Protein AF-A0A7D9E6S7-F1 (afdb_monomer)

Solvent-accessible surface area (backbone atoms only — not comparable to full-atom values): 12022 Å² total; per-residue (Å²): 144,85,86,82,91,77,72,66,65,62,56,49,53,54,49,51,51,52,50,50,54,44,64,67,46,45,77,68,52,41,36,57,51,7,50,53,20,43,46,53,42,32,30,46,67,49,36,73,64,58,49,59,70,78,29,60,74,65,58,36,52,51,53,52,51,50,26,48,49,39,20,38,50,11,42,15,54,51,49,44,74,33,75,67,39,68,82,46,58,71,69,59,27,48,52,52,14,46,50,54,20,50,54,54,54,54,53,48,54,54,50,44,57,57,51,51,75,76,52,72,91,50,65,69,59,37,33,53,50,25,43,53,51,44,54,49,50,52,50,50,50,52,51,50,54,52,52,51,36,54,50,48,54,49,53,52,49,54,51,54,52,51,53,53,51,51,54,53,49,55,53,48,54,52,52,54,54,53,50,53,57,50,56,57,53,61,68,71,58,73,74,74,77,70,66,71,63,58,64,60,60,62,61,64,68,68,73,74,76,83,84,84,88,81,89,136

Nearest PDB structures (foldseek):
  6s37-assembly1_A  TM=3.461E-01  e=3.240E-01  Pseudomonas putida KT2440
  6s18-assembly1_B  TM=3.130E-01  e=6.060E-01  Pseudomonas putida KT2440
  3ja6-assembly1_I  TM=3.183E-01  e=6.018E+00  Escherichia coli
  2cmr-assembly1_A  TM=3.414E-01  e=9.136E+00  Human immunodeficiency virus 1

Organism: Paramuricea clavata (NCBI:txid317549)

Structure (mmCIF, N/CA/C/O backbone):
data_AF-A0A7D9E6S7-F1
#
_entry.id   AF-A0A7D9E6S7-F1
#
loop_
_atom_site.group_PDB
_atom_site.id
_atom_site.type_symbol
_atom_site.label_atom_id
_atom_site.label_alt_id
_atom_site.label_comp_id
_atom_site.label_asym_id
_atom_site.label_entity_id
_atom_site.label_seq_id
_atom_site.pdbx_PDB_ins_code
_atom_site.Cartn_x
_atom_site.Cartn_y
_atom_site.Cartn_z
_atom_site.occupancy
_atom_site.B_iso_or_equiv
_atom_site.auth_seq_id
_atom_site.auth_comp_id
_atom_site.auth_asym_id
_atom_site.auth_atom_id
_atom_site.pdbx_PDB_model_num
ATOM 1 N N . MET A 1 1 ? 8.991 44.368 38.215 1.00 44.53 1 MET A N 1
ATOM 2 C CA . MET A 1 1 ? 9.563 43.847 36.955 1.00 44.53 1 MET A CA 1
ATOM 3 C C . MET A 1 1 ? 8.985 42.461 36.742 1.00 44.53 1 MET A C 1
ATOM 5 O O . MET A 1 1 ? 9.573 41.472 37.153 1.00 44.53 1 MET A O 1
ATOM 9 N N . ALA A 1 2 ? 7.769 42.414 36.220 1.00 63.97 2 ALA A N 1
ATOM 10 C CA . ALA A 1 2 ? 7.114 41.192 35.794 1.00 63.97 2 ALA A CA 1
ATOM 11 C C . ALA A 1 2 ? 6.514 41.503 34.425 1.00 63.97 2 ALA A C 1
ATOM 13 O O . ALA A 1 2 ? 5.845 42.525 34.317 1.00 63.97 2 ALA A O 1
ATOM 14 N N . ASP A 1 3 ? 6.889 40.683 33.444 1.00 53.78 3 ASP A N 1
ATOM 15 C CA . ASP A 1 3 ? 6.286 40.414 32.126 1.00 53.78 3 ASP A CA 1
ATOM 16 C C . ASP A 1 3 ? 7.411 40.171 31.109 1.00 53.78 3 ASP A C 1
ATOM 18 O O . ASP A 1 3 ? 8.442 40.833 31.142 1.00 53.78 3 ASP A O 1
ATOM 22 N N . GLU A 1 4 ? 7.358 39.193 30.207 1.00 52.16 4 GLU A N 1
ATOM 23 C CA . GLU A 1 4 ? 6.222 38.424 29.701 1.00 52.16 4 GLU A CA 1
ATOM 24 C C . GLU A 1 4 ? 6.808 37.184 28.982 1.00 52.16 4 GLU A C 1
ATOM 26 O O . GLU A 1 4 ? 7.742 37.312 28.186 1.00 52.16 4 GLU A O 1
ATOM 31 N N . LYS A 1 5 ? 6.277 35.972 29.208 1.00 57.81 5 LYS A N 1
ATOM 32 C CA . LYS A 1 5 ? 6.523 34.792 28.342 1.00 57.81 5 LYS A CA 1
ATOM 33 C C . LYS A 1 5 ? 5.219 34.364 27.635 1.00 57.81 5 LYS A C 1
ATOM 35 O O . LYS A 1 5 ? 4.646 33.353 28.035 1.00 57.81 5 LYS A O 1
ATOM 40 N N . PRO A 1 6 ? 4.737 35.058 26.583 1.00 53.72 6 PRO A N 1
ATOM 41 C CA . PRO A 1 6 ? 3.509 34.652 25.891 1.00 53.72 6 PRO A CA 1
ATOM 42 C C . PRO A 1 6 ? 3.731 33.889 24.568 1.00 53.72 6 PRO A C 1
ATOM 44 O O . PRO A 1 6 ? 2.765 33.547 23.894 1.00 53.72 6 PRO A O 1
ATOM 47 N N . ASN A 1 7 ? 4.970 33.583 24.157 1.00 57.44 7 ASN A N 1
ATOM 48 C CA . ASN A 1 7 ? 5.239 33.220 22.751 1.00 57.44 7 ASN A CA 1
ATOM 49 C C . ASN A 1 7 ? 5.402 31.711 22.436 1.00 57.44 7 ASN A C 1
ATOM 51 O O . ASN A 1 7 ? 5.514 31.330 21.272 1.00 57.44 7 ASN A O 1
ATOM 55 N N . SER A 1 8 ? 5.422 30.815 23.430 1.00 61.25 8 SER A N 1
ATOM 56 C CA . SER A 1 8 ? 5.594 29.368 23.179 1.00 61.25 8 SER A CA 1
ATOM 57 C C . SER A 1 8 ? 4.277 28.630 22.916 1.00 61.25 8 SER A C 1
ATOM 59 O O . SER A 1 8 ? 4.236 27.736 22.074 1.00 61.25 8 SER A O 1
ATOM 61 N N . ASN A 1 9 ? 3.186 29.013 23.585 1.00 62.22 9 ASN A N 1
ATOM 62 C CA . ASN A 1 9 ? 1.904 28.304 23.472 1.00 62.22 9 ASN A CA 1
ATOM 63 C C . ASN A 1 9 ? 1.194 28.550 22.131 1.00 62.22 9 ASN A C 1
ATOM 65 O O . ASN A 1 9 ? 0.651 27.615 21.550 1.00 62.22 9 ASN A O 1
ATOM 69 N N . ILE A 1 10 ? 1.282 29.765 21.580 1.00 64.88 10 ILE A N 1
ATOM 70 C CA . IL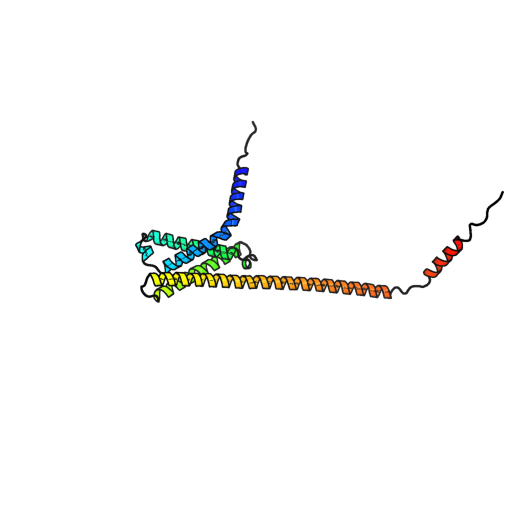E A 1 10 ? 0.630 30.129 20.307 1.00 64.88 10 ILE A CA 1
ATOM 71 C C . ILE A 1 10 ? 1.271 29.399 19.111 1.00 64.88 10 ILE A C 1
ATOM 73 O O . ILE A 1 10 ? 0.580 28.987 18.177 1.00 64.88 10 ILE A O 1
ATOM 77 N N . ASN A 1 11 ? 2.591 29.196 19.143 1.00 69.94 11 ASN A N 1
ATOM 78 C CA . ASN A 1 11 ? 3.303 28.455 18.099 1.00 69.94 11 ASN A CA 1
ATOM 79 C C . ASN A 1 11 ? 2.986 26.953 18.143 1.00 69.94 11 ASN A C 1
ATOM 81 O O . ASN A 1 11 ? 2.851 26.330 17.090 1.00 69.94 11 ASN A O 1
ATOM 85 N N . ASN A 1 12 ? 2.783 26.391 19.338 1.00 73.56 12 ASN A N 1
ATOM 86 C CA . ASN A 1 12 ? 2.397 24.991 19.504 1.00 73.56 12 ASN A CA 1
ATOM 87 C C . ASN A 1 12 ? 0.973 24.713 19.006 1.00 73.56 12 ASN A C 1
ATOM 89 O O . ASN A 1 12 ? 0.758 23.703 18.345 1.00 73.56 12 ASN A O 1
ATOM 93 N N . GLU A 1 13 ? 0.004 25.600 19.248 1.00 79.94 13 GLU A N 1
ATOM 94 C CA . GLU A 1 13 ? -1.365 25.402 18.746 1.00 79.94 13 GLU A CA 1
ATOM 95 C C . GLU A 1 13 ? -1.451 25.457 17.219 1.00 79.94 13 GLU A C 1
ATOM 97 O O . GLU A 1 13 ? -2.056 24.577 16.606 1.00 79.94 13 GLU A O 1
ATOM 102 N N . LYS A 1 14 ? -0.797 26.438 16.583 1.00 75.31 14 LYS A N 1
ATOM 103 C CA . LYS A 1 14 ? -0.750 26.524 15.114 1.00 75.31 14 LYS A CA 1
ATOM 104 C C . LYS A 1 14 ? -0.043 25.317 14.503 1.00 75.31 14 LYS A C 1
ATOM 106 O O . LYS A 1 14 ? -0.525 24.764 13.518 1.00 75.31 14 LYS A O 1
ATOM 111 N N . PHE A 1 15 ? 1.066 24.882 15.099 1.00 77.38 15 PHE A N 1
ATOM 112 C CA . PHE A 1 15 ? 1.789 23.692 14.658 1.00 77.38 15 PHE A CA 1
ATOM 113 C C . PHE A 1 15 ? 0.944 22.422 14.806 1.00 77.38 15 PHE A C 1
ATOM 115 O O . PHE A 1 15 ? 0.845 21.644 13.862 1.00 77.38 15 PHE A O 1
ATOM 122 N N . ASN A 1 16 ? 0.253 22.250 15.934 1.00 76.75 16 ASN A N 1
ATOM 123 C CA . ASN A 1 16 ? -0.657 21.127 16.152 1.00 76.75 16 ASN A CA 1
ATOM 124 C C . ASN A 1 16 ? -1.855 21.160 15.194 1.00 76.75 16 ASN A C 1
ATOM 126 O O . ASN A 1 16 ? -2.253 20.112 14.695 1.00 76.75 16 ASN A O 1
ATOM 130 N N . ALA A 1 17 ? -2.399 22.336 14.871 1.00 78.62 17 ALA A N 1
ATOM 131 C CA . ALA A 1 17 ? -3.467 22.480 13.883 1.00 78.62 17 ALA A CA 1
ATOM 132 C C . ALA A 1 17 ? -3.000 22.093 12.469 1.00 78.62 17 ALA A C 1
ATOM 134 O O . ALA A 1 17 ? -3.700 21.358 11.771 1.00 78.62 17 ALA A O 1
ATOM 135 N N . ILE A 1 18 ? -1.794 22.517 12.073 1.00 76.75 18 ILE A N 1
ATOM 136 C CA . ILE A 1 18 ? -1.163 22.126 10.803 1.00 76.75 18 ILE A CA 1
ATOM 137 C C . ILE A 1 18 ? -0.900 20.618 10.779 1.00 76.75 18 ILE A C 1
ATOM 139 O O . ILE A 1 18 ? -1.237 19.958 9.799 1.00 76.75 18 ILE A O 1
ATOM 143 N N . LEU A 1 19 ? -0.359 20.050 11.861 1.00 74.31 19 LEU A N 1
ATOM 144 C CA . LEU A 1 19 ? -0.143 18.610 11.987 1.00 74.31 19 LEU A CA 1
ATOM 145 C C . LEU A 1 19 ? -1.451 17.829 11.903 1.00 74.31 19 LEU A C 1
ATOM 147 O O . LEU A 1 19 ? -1.480 16.772 11.283 1.00 74.31 19 LEU A O 1
ATOM 151 N 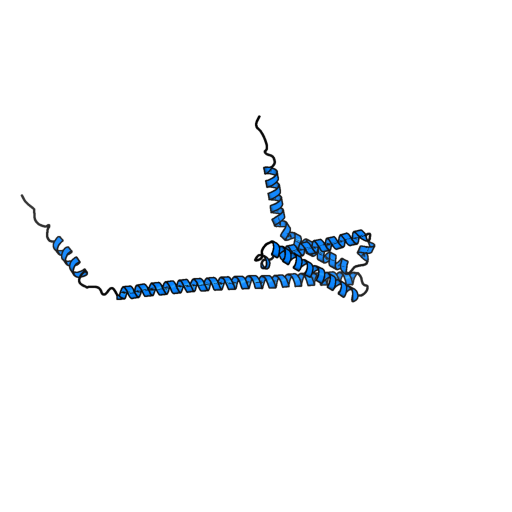N . ASN A 1 20 ? -2.536 18.336 12.484 1.00 74.06 20 ASN A N 1
ATOM 152 C CA . ASN A 1 20 ? -3.820 17.647 12.464 1.00 74.06 20 ASN A CA 1
ATOM 153 C C . ASN A 1 20 ? -4.457 17.686 11.065 1.00 74.06 20 ASN A C 1
ATOM 155 O O . ASN A 1 20 ? -4.941 16.664 10.581 1.00 74.06 20 ASN A O 1
ATOM 159 N N . GLN A 1 21 ? -4.375 18.826 10.366 1.00 72.75 21 GLN A N 1
ATOM 160 C CA . GLN A 1 21 ? -4.767 18.924 8.953 1.00 72.75 21 GLN A CA 1
ATOM 161 C C . GLN A 1 21 ? -3.924 17.997 8.072 1.00 72.75 21 GLN A C 1
ATOM 163 O O . GLN A 1 21 ? -4.461 17.253 7.249 1.00 72.75 21 GLN A O 1
ATOM 168 N N . PHE A 1 22 ? -2.609 17.986 8.285 1.00 67.62 22 PHE A N 1
ATOM 169 C CA . PHE A 1 22 ? -1.688 17.098 7.592 1.00 67.62 22 PHE A CA 1
ATOM 170 C C . PHE A 1 22 ? -2.040 15.630 7.847 1.00 67.62 22 PHE A C 1
ATOM 172 O O . PHE A 1 22 ? -2.200 14.874 6.898 1.00 67.62 22 PHE A O 1
ATOM 179 N N . ASN A 1 23 ? -2.280 15.237 9.097 1.00 68.44 23 ASN A N 1
ATOM 180 C CA . ASN A 1 23 ? -2.656 13.877 9.477 1.00 68.44 23 ASN A CA 1
ATOM 181 C C . ASN A 1 23 ? -4.000 13.431 8.869 1.00 68.44 23 ASN A C 1
ATOM 183 O O . ASN A 1 23 ? -4.208 12.247 8.622 1.00 68.44 23 ASN A O 1
ATOM 187 N N . GLN A 1 24 ? -4.909 14.365 8.574 1.00 69.50 24 GLN A N 1
ATOM 188 C CA . GLN A 1 24 ? -6.197 14.063 7.941 1.00 69.50 24 GLN A CA 1
ATOM 189 C C . GLN A 1 24 ? -6.096 13.885 6.414 1.00 69.50 24 GLN A C 1
ATOM 191 O O . GLN A 1 24 ? -6.844 13.107 5.812 1.00 69.50 24 GLN A O 1
ATOM 196 N N . ILE A 1 25 ? -5.182 14.624 5.784 1.00 67.31 25 ILE A N 1
ATOM 197 C CA . ILE A 1 25 ? -4.964 14.676 4.332 1.00 67.31 25 ILE A CA 1
ATOM 198 C C . ILE A 1 25 ? -3.998 13.564 3.909 1.00 67.31 25 ILE A C 1
ATOM 200 O O . ILE A 1 25 ? -4.296 12.780 3.008 1.00 67.31 25 ILE A O 1
ATOM 204 N N . TRP A 1 26 ? -2.870 13.436 4.601 1.00 67.19 26 TRP A N 1
ATOM 205 C CA . TRP A 1 26 ? -1.774 12.518 4.297 1.00 67.19 26 TRP A CA 1
ATOM 206 C C . TRP A 1 26 ? -2.211 11.079 3.978 1.00 67.19 26 TRP A C 1
ATOM 208 O O . TRP A 1 26 ? -1.889 10.606 2.887 1.00 67.19 26 TRP A O 1
ATOM 218 N N . PRO A 1 27 ? -3.013 10.382 4.808 1.00 68.25 27 PRO A N 1
ATOM 219 C CA . PRO A 1 27 ? -3.397 8.996 4.535 1.00 68.25 27 PRO A CA 1
ATOM 220 C C . PRO A 1 27 ? -4.295 8.832 3.301 1.00 68.25 27 PRO A C 1
ATOM 222 O O . PRO A 1 27 ? -4.380 7.731 2.759 1.00 68.25 27 PRO A O 1
ATOM 225 N N . LYS A 1 28 ? -4.945 9.903 2.824 1.00 73.00 28 LYS A N 1
ATOM 226 C CA . LYS A 1 28 ? -5.761 9.871 1.604 1.00 73.00 28 LYS A CA 1
ATOM 227 C C . LYS A 1 28 ? -4.910 10.002 0.345 1.00 73.00 28 LYS A C 1
ATOM 229 O O . LYS A 1 28 ? -5.180 9.296 -0.617 1.00 73.00 28 LYS A O 1
ATOM 234 N N . TYR A 1 29 ? -3.894 10.866 0.341 1.00 74.62 29 TYR A N 1
ATOM 235 C CA . TYR A 1 29 ? -3.113 11.180 -0.868 1.00 74.62 29 TYR A CA 1
ATOM 236 C C . TYR A 1 29 ? -1.854 10.322 -1.037 1.00 74.62 29 TYR A C 1
ATOM 238 O O . TYR A 1 29 ? -1.482 9.987 -2.162 1.00 74.62 29 TYR A O 1
ATOM 246 N N . LEU A 1 30 ? -1.228 9.902 0.065 1.00 78.00 30 LEU A N 1
ATOM 247 C CA . LEU A 1 30 ? -0.029 9.064 0.039 1.00 78.00 30 LEU A CA 1
ATOM 248 C C . LEU A 1 30 ? -0.172 7.744 -0.737 1.00 78.00 30 LEU A C 1
ATOM 250 O O . LEU A 1 30 ? 0.748 7.415 -1.488 1.00 78.00 30 LEU A O 1
ATOM 254 N N . PRO A 1 31 ? -1.276 6.977 -0.614 1.00 81.38 31 PRO A N 1
ATOM 255 C CA . PRO A 1 31 ? -1.420 5.749 -1.389 1.00 81.38 31 PRO A CA 1
ATOM 256 C C . PRO A 1 31 ? -1.447 6.018 -2.898 1.00 81.38 31 PRO A C 1
ATOM 258 O O . PRO A 1 31 ? -0.871 5.236 -3.647 1.00 81.38 31 PRO A O 1
ATOM 261 N N . TYR A 1 32 ? -2.013 7.141 -3.358 1.00 82.88 32 TYR A N 1
ATOM 262 C CA . TYR A 1 32 ? -1.963 7.517 -4.777 1.00 82.88 32 TYR A CA 1
ATOM 263 C C . TYR A 1 32 ? -0.538 7.862 -5.231 1.00 82.88 32 TYR A C 1
ATOM 265 O O . TYR A 1 32 ? -0.129 7.454 -6.316 1.00 82.88 32 TYR A O 1
ATOM 273 N N . GLY A 1 33 ? 0.245 8.535 -4.381 1.00 82.62 33 GLY A N 1
ATOM 274 C CA . GLY A 1 33 ? 1.676 8.753 -4.621 1.00 82.62 33 GLY A CA 1
ATOM 275 C C . GLY A 1 33 ? 2.464 7.441 -4.704 1.00 82.62 33 GLY A C 1
ATOM 276 O O . GLY A 1 33 ? 3.303 7.277 -5.588 1.00 82.62 33 GLY A O 1
ATOM 277 N N . GLY A 1 34 ? 2.137 6.468 -3.848 1.00 84.25 34 GLY A N 1
ATOM 278 C CA . GLY A 1 34 ? 2.697 5.116 -3.907 1.00 84.25 34 GLY A CA 1
ATOM 279 C C . GLY A 1 34 ? 2.346 4.377 -5.198 1.00 84.25 34 GLY A C 1
ATOM 280 O O . GLY A 1 34 ? 3.223 3.769 -5.801 1.00 84.25 34 GLY A O 1
ATOM 281 N N . VAL A 1 35 ? 1.099 4.485 -5.670 1.00 88.06 35 VAL A N 1
ATOM 282 C CA . VAL A 1 35 ? 0.669 3.925 -6.965 1.00 88.06 35 VAL A CA 1
ATOM 283 C C . VAL A 1 35 ? 1.456 4.544 -8.115 1.00 88.06 35 VAL A C 1
ATOM 285 O O . VAL A 1 35 ? 1.948 3.819 -8.976 1.00 88.06 35 VAL A O 1
ATOM 288 N N . PHE A 1 36 ? 1.627 5.865 -8.119 1.00 87.31 36 PHE A N 1
ATOM 289 C CA . PHE A 1 36 ? 2.424 6.540 -9.141 1.00 87.31 36 PHE A CA 1
ATOM 290 C C . PHE A 1 36 ? 3.892 6.082 -9.118 1.00 87.31 36 PHE A C 1
ATOM 292 O O . PHE A 1 36 ? 4.463 5.763 -10.164 1.00 87.31 36 PHE A O 1
ATOM 299 N N . GLY A 1 37 ? 4.482 5.974 -7.922 1.00 83.88 37 GLY A N 1
ATOM 300 C CA . GLY A 1 37 ? 5.825 5.429 -7.726 1.00 83.88 37 GLY A CA 1
ATOM 301 C C . GLY A 1 37 ? 5.955 3.986 -8.218 1.00 83.88 37 GLY A C 1
ATOM 302 O O . GLY A 1 37 ? 6.925 3.665 -8.896 1.00 83.88 37 GLY A O 1
ATOM 303 N N . TYR A 1 38 ? 4.955 3.141 -7.958 1.00 88.62 38 TYR A N 1
ATOM 304 C CA . TYR A 1 38 ? 4.906 1.745 -8.400 1.00 88.62 38 TYR A CA 1
ATOM 305 C C . TYR A 1 38 ? 4.804 1.608 -9.925 1.00 88.62 38 TYR A C 1
ATOM 307 O O . TYR A 1 38 ? 5.533 0.824 -10.529 1.00 88.62 38 TYR A O 1
ATOM 315 N N . LEU A 1 39 ? 3.946 2.406 -10.570 1.00 87.94 39 LEU A N 1
ATOM 316 C CA . LEU A 1 39 ? 3.812 2.418 -12.030 1.00 87.94 39 LEU A CA 1
ATOM 317 C C . LEU A 1 39 ? 5.116 2.868 -12.697 1.00 87.94 39 LEU A C 1
ATOM 319 O O . LEU A 1 39 ? 5.587 2.207 -13.620 1.00 87.94 39 LEU A O 1
ATOM 323 N N . THR A 1 40 ? 5.731 3.932 -12.177 1.00 85.12 40 THR A N 1
ATOM 324 C CA . THR A 1 40 ? 7.029 4.441 -12.650 1.00 85.12 40 THR A CA 1
ATOM 325 C C . THR A 1 40 ? 8.150 3.423 -12.435 1.00 85.12 40 THR A C 1
ATOM 327 O O . THR A 1 40 ? 9.010 3.241 -13.295 1.00 85.12 40 THR A O 1
ATOM 330 N N . LEU A 1 41 ? 8.132 2.714 -11.304 1.00 85.12 41 LEU A N 1
ATOM 331 C CA . LEU A 1 41 ? 9.085 1.648 -11.016 1.00 85.12 41 LEU A CA 1
ATOM 332 C C . LEU A 1 41 ? 8.951 0.501 -12.023 1.00 85.12 41 LEU A C 1
ATOM 334 O O . LEU A 1 41 ? 9.963 -0.026 -12.466 1.00 85.12 41 LEU A O 1
ATOM 338 N N . SER A 1 42 ? 7.730 0.138 -12.415 1.00 85.06 42 SER A N 1
ATOM 339 C CA . SER A 1 42 ? 7.496 -0.966 -13.348 1.00 85.06 42 SER A CA 1
ATOM 340 C C . SER A 1 42 ? 7.969 -0.693 -14.771 1.00 85.06 42 SER A C 1
ATOM 342 O O . SER A 1 42 ? 8.558 -1.563 -15.413 1.00 85.06 42 SER A O 1
ATOM 344 N N . THR A 1 43 ? 7.741 0.528 -15.257 1.00 79.75 43 THR A N 1
ATOM 345 C CA . THR A 1 43 ? 8.161 0.937 -16.595 1.00 79.75 43 THR A CA 1
ATOM 346 C C . THR A 1 43 ? 9.678 1.051 -16.646 1.00 79.75 43 THR A C 1
ATOM 348 O O . THR A 1 43 ? 10.281 0.603 -17.613 1.00 79.75 43 THR A O 1
ATOM 351 N N . ASN A 1 44 ? 10.304 1.546 -15.573 1.00 77.69 44 ASN A N 1
ATOM 352 C CA . ASN A 1 44 ? 11.757 1.581 -15.424 1.00 77.69 44 ASN A CA 1
ATOM 353 C C . ASN A 1 44 ? 12.371 0.172 -15.265 1.00 77.69 44 ASN A C 1
ATOM 355 O O . ASN A 1 44 ? 13.387 -0.135 -15.878 1.00 77.69 44 ASN A O 1
ATOM 359 N N . ALA A 1 45 ? 11.731 -0.731 -14.515 1.00 69.81 45 ALA A N 1
ATOM 360 C CA . ALA A 1 45 ? 12.224 -2.095 -14.297 1.00 69.81 45 ALA A CA 1
ATOM 361 C C . ALA A 1 45 ? 12.255 -2.942 -15.582 1.00 69.81 45 ALA A C 1
ATOM 363 O O . ALA A 1 45 ? 13.159 -3.758 -15.752 1.00 69.81 45 ALA A O 1
ATOM 364 N N . LEU A 1 46 ? 11.301 -2.745 -16.501 1.00 66.56 46 LEU A N 1
ATOM 365 C CA . LEU A 1 46 ? 11.307 -3.397 -17.820 1.00 66.56 46 LEU A CA 1
ATOM 366 C C . LEU A 1 46 ? 12.118 -2.638 -18.878 1.00 66.56 46 LEU A C 1
ATOM 368 O O . LEU A 1 46 ? 12.382 -3.183 -19.953 1.00 66.56 46 LEU A O 1
ATOM 372 N N . HIS A 1 47 ? 12.525 -1.406 -18.574 1.00 65.00 47 HIS A N 1
ATOM 373 C CA . HIS A 1 47 ? 13.296 -0.534 -19.446 1.00 65.00 47 HIS A CA 1
ATOM 374 C C . HIS A 1 47 ? 14.657 -0.209 -18.828 1.00 65.00 47 HIS A C 1
ATOM 376 O O . HIS A 1 47 ? 14.977 0.935 -18.513 1.00 65.00 47 HIS A O 1
ATOM 382 N N . LEU A 1 48 ? 15.500 -1.233 -18.700 1.00 56.19 48 LEU A N 1
ATOM 383 C CA . LEU A 1 48 ? 16.872 -1.038 -18.244 1.00 56.19 48 LEU A CA 1
ATOM 384 C C . LEU A 1 48 ? 17.830 -0.225 -19.166 1.00 56.19 48 LEU A C 1
ATOM 386 O O . LEU A 1 48 ? 18.901 0.098 -18.659 1.00 56.19 48 LEU A O 1
ATOM 390 N N . PRO A 1 49 ? 17.544 0.170 -20.435 1.00 51.53 49 PRO A N 1
ATOM 391 C CA . PRO A 1 49 ? 18.491 0.987 -21.210 1.00 51.53 49 PRO A CA 1
ATOM 392 C C . PRO A 1 49 ? 18.356 2.513 -21.041 1.00 51.53 49 PRO A C 1
ATOM 394 O O . PRO A 1 49 ? 19.373 3.200 -21.011 1.00 51.53 49 PRO A O 1
ATOM 397 N N . VAL A 1 50 ? 17.154 3.093 -20.918 1.00 48.88 50 VAL A N 1
ATOM 398 C CA . VAL A 1 50 ? 17.010 4.563 -21.079 1.00 48.88 50 VAL A CA 1
ATOM 399 C C . VAL A 1 50 ? 17.324 5.365 -19.823 1.00 48.88 50 VAL A C 1
ATOM 401 O O . VAL A 1 50 ? 17.908 6.442 -19.918 1.00 48.88 50 VAL A O 1
ATOM 404 N N . VAL A 1 51 ? 17.043 4.840 -18.629 1.00 46.94 51 VAL A N 1
ATOM 405 C CA . VAL A 1 51 ? 17.439 5.519 -17.382 1.00 46.94 51 VAL A CA 1
ATOM 406 C C . VAL A 1 51 ? 18.961 5.462 -17.179 1.00 46.94 51 VAL A C 1
ATOM 408 O O . VAL A 1 51 ? 19.523 6.346 -16.543 1.00 46.94 51 VAL A O 1
ATOM 411 N N . GLN A 1 52 ? 19.652 4.489 -17.783 1.00 47.97 52 GLN A N 1
ATOM 412 C CA . GLN A 1 52 ? 21.120 4.454 -17.839 1.00 47.97 52 GLN A CA 1
ATOM 413 C C . GLN A 1 52 ? 21.711 5.394 -18.905 1.00 47.97 52 GLN A C 1
ATOM 415 O O . GLN A 1 52 ? 22.869 5.782 -18.785 1.00 47.97 52 GLN A O 1
ATOM 420 N N . GLN A 1 53 ? 20.942 5.762 -19.937 1.00 50.47 53 GLN A N 1
ATOM 421 C CA . GLN A 1 53 ? 21.396 6.651 -21.014 1.00 50.47 53 GLN A CA 1
ATOM 422 C C . GLN A 1 53 ? 21.107 8.136 -20.751 1.00 50.47 53 GLN A C 1
ATOM 424 O O . GLN A 1 53 ? 21.872 8.983 -21.203 1.00 50.47 53 GLN A O 1
ATOM 429 N N . LEU A 1 54 ? 20.031 8.470 -20.028 1.00 50.66 54 LEU A N 1
ATOM 430 C CA . LEU A 1 54 ? 19.629 9.862 -19.773 1.00 50.66 54 LEU A CA 1
ATOM 431 C C . LEU A 1 54 ? 20.188 10.438 -18.460 1.00 50.66 54 LEU A C 1
ATOM 433 O O . LEU A 1 54 ? 20.247 11.654 -18.287 1.00 50.66 54 LEU A O 1
ATOM 437 N N . LEU A 1 55 ? 20.573 9.573 -17.520 1.00 50.38 55 LEU A N 1
ATOM 438 C CA . LEU A 1 55 ? 21.089 9.937 -16.204 1.00 50.38 55 LEU A CA 1
ATOM 439 C C . LEU A 1 55 ? 22.440 9.253 -15.999 1.00 50.38 55 LEU A C 1
ATOM 441 O O . LEU A 1 55 ? 22.612 8.090 -16.359 1.00 50.38 55 LEU A O 1
ATOM 445 N N . THR A 1 56 ? 23.393 9.955 -15.382 1.00 58.97 56 THR A N 1
ATOM 446 C CA . THR A 1 56 ? 24.614 9.315 -14.877 1.00 58.97 56 THR A CA 1
ATOM 447 C C . THR A 1 56 ? 24.229 8.103 -14.021 1.00 58.97 56 THR A C 1
ATOM 449 O O . THR A 1 56 ? 23.206 8.124 -13.328 1.00 58.97 56 THR A O 1
ATOM 452 N N . THR A 1 57 ? 25.030 7.034 -14.072 1.00 59.91 57 THR A N 1
ATOM 453 C CA . THR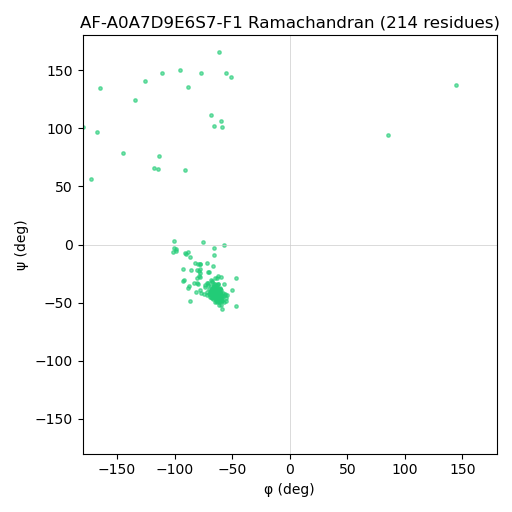 A 1 57 ? 24.762 5.736 -13.419 1.00 59.91 57 THR A CA 1
ATOM 454 C C . THR A 1 57 ? 24.307 5.867 -11.957 1.00 59.91 57 THR A C 1
ATOM 456 O O . THR A 1 57 ? 23.523 5.048 -11.476 1.00 59.91 57 THR A O 1
ATOM 459 N N . ASP A 1 58 ? 24.739 6.923 -11.264 1.00 62.62 58 ASP A N 1
ATOM 460 C CA . ASP A 1 58 ? 24.376 7.220 -9.879 1.00 62.62 58 ASP A CA 1
ATOM 461 C C . ASP A 1 58 ? 22.968 7.824 -9.723 1.00 62.62 58 ASP A C 1
ATOM 463 O O . ASP A 1 58 ? 22.210 7.405 -8.847 1.00 62.62 58 ASP A O 1
ATOM 467 N N . ALA A 1 59 ? 22.557 8.747 -10.597 1.00 65.56 59 ALA A N 1
ATOM 468 C CA . ALA A 1 59 ? 21.248 9.403 -10.517 1.00 65.56 59 ALA A CA 1
ATOM 469 C C . ALA A 1 59 ? 20.089 8.453 -10.881 1.00 65.56 59 ALA A C 1
ATOM 471 O O . ALA A 1 59 ? 19.020 8.499 -10.269 1.00 65.56 59 ALA A O 1
ATOM 472 N N . SER A 1 60 ? 20.336 7.521 -11.804 1.00 66.69 60 SER A N 1
ATOM 473 C CA . SER A 1 60 ? 19.448 6.399 -12.147 1.00 66.69 60 SER A CA 1
ATOM 474 C C . SER A 1 60 ? 19.079 5.534 -10.931 1.00 66.69 60 SER A C 1
ATOM 476 O O . SER A 1 60 ? 17.908 5.205 -10.691 1.00 66.69 60 SER A O 1
ATOM 478 N N . ARG A 1 61 ? 20.088 5.193 -10.120 1.00 68.19 61 ARG A N 1
ATOM 479 C CA . ARG A 1 61 ? 19.926 4.358 -8.923 1.00 68.19 61 ARG A CA 1
ATOM 480 C C . ARG A 1 61 ? 19.158 5.091 -7.836 1.00 68.19 61 ARG A C 1
ATOM 482 O O . ARG A 1 61 ? 18.263 4.503 -7.234 1.00 68.19 61 ARG A O 1
ATOM 489 N N . VAL A 1 62 ? 19.470 6.369 -7.616 1.00 78.94 62 VAL A N 1
ATOM 490 C CA . VAL A 1 62 ? 18.751 7.210 -6.648 1.00 78.94 62 VAL A CA 1
ATOM 491 C C . VAL A 1 62 ? 17.278 7.301 -7.025 1.00 78.94 62 VAL A C 1
ATOM 493 O O . VAL A 1 62 ? 16.431 7.006 -6.189 1.00 78.94 62 VAL A O 1
ATOM 496 N N . PHE A 1 63 ? 16.965 7.598 -8.287 1.00 79.38 63 PHE A N 1
ATOM 497 C CA . PHE A 1 63 ? 15.584 7.695 -8.757 1.00 79.38 63 PHE A CA 1
ATOM 498 C C . PHE A 1 63 ? 14.801 6.391 -8.549 1.00 79.38 63 PHE A C 1
ATOM 500 O O . PHE A 1 63 ? 13.716 6.394 -7.970 1.00 79.38 63 PHE A O 1
ATOM 507 N N . THR A 1 64 ? 15.381 5.258 -8.950 1.00 80.56 64 THR A N 1
ATOM 508 C CA . THR A 1 64 ? 14.748 3.938 -8.809 1.00 80.56 64 THR A CA 1
ATOM 509 C C . THR A 1 64 ? 14.501 3.586 -7.342 1.00 80.56 64 THR A C 1
ATOM 511 O O . THR A 1 64 ? 13.402 3.164 -6.982 1.00 80.56 64 THR A O 1
ATOM 514 N N . ASN A 1 65 ? 15.490 3.821 -6.475 1.00 84.25 65 ASN A N 1
ATOM 515 C CA . ASN A 1 65 ? 15.367 3.589 -5.037 1.00 84.25 65 ASN A CA 1
ATOM 516 C C . ASN A 1 65 ? 14.342 4.529 -4.390 1.00 84.25 65 ASN A C 1
ATOM 518 O O . ASN A 1 65 ? 13.606 4.104 -3.501 1.00 84.25 65 ASN A O 1
ATOM 522 N N . SER A 1 66 ? 14.237 5.778 -4.851 1.00 85.81 66 SER A N 1
ATOM 523 C CA . SER A 1 66 ? 13.206 6.717 -4.404 1.00 85.81 66 SER A CA 1
ATOM 524 C C . SER A 1 66 ? 11.805 6.272 -4.823 1.00 85.81 66 SER A C 1
ATOM 526 O O . SER A 1 66 ? 10.900 6.286 -3.991 1.00 85.81 66 SER A O 1
ATOM 528 N N . CYS A 1 67 ? 11.611 5.818 -6.066 1.00 86.00 67 CYS A N 1
ATOM 529 C CA . CYS A 1 67 ? 10.334 5.258 -6.520 1.00 86.00 67 CYS A CA 1
ATOM 530 C C . CYS A 1 67 ? 9.963 3.991 -5.743 1.00 86.00 67 CYS A C 1
ATOM 532 O O . CYS A 1 67 ? 8.810 3.836 -5.336 1.00 86.00 67 CYS A O 1
ATOM 534 N N . PHE A 1 68 ? 10.939 3.116 -5.488 1.00 87.12 68 PHE A N 1
ATOM 535 C CA . PHE A 1 68 ? 10.749 1.923 -4.670 1.00 87.12 68 PHE A CA 1
ATOM 536 C C . PHE A 1 68 ? 10.341 2.286 -3.241 1.00 87.12 68 PHE A C 1
ATOM 538 O O . PHE A 1 68 ? 9.334 1.781 -2.752 1.00 87.12 68 PHE A O 1
ATOM 545 N N . ALA A 1 69 ? 11.053 3.213 -2.597 1.00 88.25 69 ALA A N 1
ATOM 546 C CA . ALA A 1 69 ? 10.719 3.691 -1.261 1.00 88.25 69 ALA A CA 1
ATOM 547 C C . ALA A 1 69 ? 9.322 4.328 -1.220 1.00 88.25 69 ALA A C 1
ATOM 549 O O . ALA A 1 69 ? 8.531 4.009 -0.337 1.00 88.25 69 ALA A O 1
ATOM 550 N N . LEU A 1 70 ? 8.976 5.169 -2.198 1.00 89.38 70 LEU A N 1
ATOM 551 C CA . LEU A 1 70 ? 7.664 5.813 -2.278 1.00 89.38 70 LEU A CA 1
ATOM 552 C C . LEU A 1 70 ? 6.531 4.791 -2.446 1.00 89.38 70 LEU A C 1
ATOM 554 O O . LEU A 1 70 ? 5.518 4.876 -1.750 1.00 89.38 70 LEU A O 1
ATOM 558 N N . SER A 1 71 ? 6.718 3.797 -3.317 1.00 89.44 71 SER A N 1
ATOM 559 C CA . SER A 1 71 ? 5.785 2.678 -3.479 1.00 89.44 71 SER A CA 1
ATOM 560 C C . SER A 1 71 ? 5.641 1.880 -2.183 1.00 89.44 71 SER A C 1
ATOM 562 O O . SER A 1 71 ? 4.532 1.564 -1.746 1.00 89.44 71 SER A O 1
ATOM 564 N N . HIS A 1 72 ? 6.762 1.610 -1.513 1.00 91.62 72 HIS A N 1
ATOM 565 C CA . HIS A 1 72 ? 6.793 0.851 -0.272 1.00 91.62 72 HIS A CA 1
ATOM 566 C C . HIS A 1 72 ? 6.063 1.576 0.862 1.00 91.62 72 HIS A C 1
ATOM 568 O O . HIS A 1 72 ? 5.269 0.962 1.582 1.00 91.62 72 HIS A O 1
ATOM 574 N N . VAL A 1 73 ? 6.294 2.880 1.014 1.00 90.12 73 VAL A N 1
ATOM 575 C CA . VAL A 1 73 ? 5.621 3.706 2.019 1.00 90.12 73 VAL A CA 1
ATOM 576 C C . VAL A 1 73 ? 4.135 3.834 1.686 1.00 90.12 73 VAL A C 1
ATOM 578 O O . VAL A 1 73 ? 3.302 3.626 2.564 1.00 90.12 73 VAL A O 1
ATOM 581 N N . GLY A 1 74 ? 3.773 4.104 0.430 1.00 87.38 74 GLY A N 1
ATOM 582 C CA . GLY A 1 74 ? 2.372 4.234 0.024 1.00 87.38 74 GLY A CA 1
ATOM 583 C C . GLY A 1 74 ? 1.566 2.950 0.238 1.00 87.38 74 GLY A C 1
ATOM 584 O O . GLY A 1 74 ? 0.474 2.999 0.807 1.00 87.38 74 GLY A O 1
ATOM 585 N N . ALA A 1 75 ? 2.118 1.790 -0.130 1.00 88.38 75 ALA A N 1
ATOM 586 C CA . ALA A 1 75 ? 1.482 0.496 0.108 1.00 88.38 75 ALA A CA 1
ATOM 587 C C . ALA A 1 75 ? 1.426 0.137 1.604 1.00 88.38 75 ALA A C 1
ATOM 589 O O . ALA A 1 75 ? 0.400 -0.357 2.070 1.00 88.38 75 ALA A O 1
ATOM 590 N N . ALA A 1 76 ? 2.473 0.440 2.380 1.00 89.00 76 ALA A N 1
ATOM 591 C CA . ALA A 1 76 ? 2.464 0.213 3.826 1.00 89.00 76 ALA A CA 1
ATOM 592 C C . ALA A 1 76 ? 1.396 1.074 4.512 1.00 89.00 76 ALA A C 1
ATOM 594 O O . ALA A 1 76 ? 0.597 0.559 5.286 1.00 89.00 76 ALA A O 1
ATOM 595 N N . VAL A 1 77 ? 1.304 2.362 4.172 1.00 88.62 77 VAL A N 1
ATOM 596 C CA . VAL A 1 77 ? 0.281 3.270 4.713 1.00 88.62 77 VAL A CA 1
ATOM 597 C C . VAL A 1 77 ? -1.125 2.837 4.300 1.00 88.62 77 VAL A C 1
ATOM 599 O O . VAL A 1 77 ? -2.041 2.892 5.124 1.00 88.62 77 VAL A O 1
ATOM 602 N N . TYR A 1 78 ? -1.300 2.349 3.070 1.00 86.94 78 TYR A N 1
ATOM 603 C CA . TYR A 1 78 ? -2.570 1.795 2.603 1.00 86.94 78 TYR A CA 1
ATOM 604 C C . TYR A 1 78 ? -3.012 0.572 3.416 1.00 86.94 78 TYR A C 1
ATOM 606 O O . TYR A 1 78 ? -4.156 0.507 3.867 1.00 86.94 78 TYR A O 1
ATOM 614 N N . ILE A 1 79 ? -2.108 -0.390 3.626 1.00 87.38 79 ILE A N 1
ATOM 615 C CA . ILE A 1 79 ? -2.382 -1.602 4.410 1.00 87.38 79 ILE A CA 1
ATOM 616 C C . ILE A 1 79 ? -2.610 -1.238 5.878 1.00 87.38 79 ILE A C 1
ATOM 618 O O . ILE A 1 79 ? -3.544 -1.747 6.495 1.00 87.38 79 ILE A O 1
ATOM 622 N N . TYR A 1 80 ? -1.811 -0.313 6.415 1.00 85.81 80 TYR A N 1
ATOM 623 C CA . TYR A 1 80 ? -1.931 0.159 7.786 1.00 85.81 80 TYR A CA 1
ATOM 624 C C . TYR A 1 80 ? -3.343 0.670 8.055 1.00 85.81 80 TYR A C 1
ATOM 626 O O . TYR A 1 80 ? -3.952 0.233 9.017 1.00 85.81 80 TYR A O 1
ATOM 634 N N . HIS A 1 81 ? -3.926 1.517 7.203 1.00 84.88 81 HIS A N 1
ATOM 635 C CA . HIS A 1 81 ? -5.245 2.119 7.451 1.00 84.88 81 HIS A CA 1
ATOM 636 C C . HIS A 1 81 ? -6.449 1.180 7.252 1.00 84.88 81 HIS A C 1
ATOM 638 O O . HIS A 1 81 ? -7.585 1.621 7.428 1.00 84.88 81 HIS A O 1
ATOM 644 N N . ARG A 1 82 ? -6.249 -0.104 6.924 1.00 81.81 82 ARG A N 1
ATOM 645 C CA . ARG A 1 82 ? -7.375 -1.018 6.692 1.00 81.81 82 ARG A CA 1
ATOM 646 C C . ARG A 1 82 ? -8.061 -1.505 7.975 1.00 81.81 82 ARG A C 1
ATOM 648 O O . ARG A 1 82 ? -7.393 -1.732 8.985 1.00 81.81 82 ARG A O 1
ATOM 655 N N . PRO A 1 83 ? -9.387 -1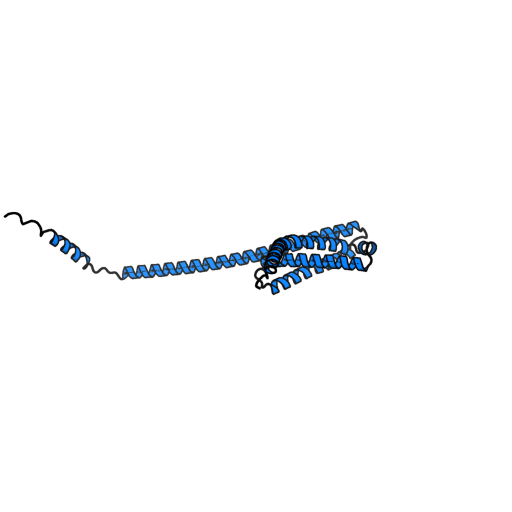.742 7.918 1.00 76.94 83 PRO A N 1
ATOM 656 C CA . PRO A 1 83 ? -10.175 -2.227 9.049 1.00 76.94 83 PRO A CA 1
ATOM 657 C C . PRO A 1 83 ? -9.754 -3.621 9.531 1.00 76.94 83 PRO A C 1
ATOM 659 O O . PRO A 1 83 ? -9.845 -3.884 10.722 1.00 76.94 83 PRO A O 1
ATOM 662 N N . SER A 1 84 ? -9.221 -4.501 8.671 1.00 74.69 84 SER A N 1
ATOM 663 C CA . SER A 1 84 ? -8.700 -5.804 9.140 1.00 74.69 84 SER A CA 1
ATOM 664 C C . SER A 1 84 ? -7.576 -5.668 10.160 1.00 74.69 84 SER A C 1
ATOM 666 O O . SER A 1 84 ? -7.384 -6.547 10.994 1.00 74.69 84 SER A O 1
ATOM 668 N N . PHE A 1 85 ? -6.829 -4.568 10.093 1.00 74.38 85 PHE A N 1
ATOM 669 C CA . PHE A 1 85 ? -5.672 -4.337 10.940 1.00 74.38 85 PHE A CA 1
ATOM 670 C C . PHE A 1 85 ? -5.967 -3.431 12.140 1.00 74.38 85 PHE A C 1
ATOM 672 O O . PHE A 1 85 ? -5.089 -3.241 12.978 1.00 74.38 85 PHE A O 1
ATOM 679 N N . SER A 1 86 ? -7.185 -2.887 12.268 1.00 76.38 86 SER A N 1
ATOM 680 C CA . SER A 1 86 ? -7.549 -2.035 13.410 1.00 76.38 86 SER A CA 1
ATOM 681 C C . SER A 1 86 ? -7.705 -2.808 14.718 1.00 76.38 86 SER A C 1
ATOM 683 O O . SER A 1 86 ? -7.725 -2.192 15.775 1.00 76.38 86 SER A O 1
ATOM 685 N N . LEU A 1 87 ? -7.819 -4.135 14.643 1.00 75.94 87 LEU A N 1
ATOM 686 C CA . LEU A 1 87 ? -7.909 -5.020 15.805 1.00 75.94 87 LEU A CA 1
ATOM 687 C C . LEU A 1 87 ? -6.544 -5.264 16.473 1.00 75.94 87 LEU A C 1
ATOM 689 O O . LEU A 1 87 ? -6.504 -5.714 17.613 1.00 75.94 87 LEU A O 1
ATOM 693 N N . TYR A 1 88 ? -5.438 -4.969 15.781 1.00 81.00 88 TYR A N 1
ATOM 694 C CA . TYR A 1 88 ? -4.087 -5.225 16.281 1.00 81.00 88 TYR A CA 1
ATOM 695 C C . TYR A 1 88 ? -3.469 -3.993 16.960 1.00 81.00 88 TYR A C 1
ATOM 697 O O . TYR A 1 88 ? -3.723 -2.858 16.536 1.00 81.00 88 TYR A O 1
ATOM 705 N N . PRO A 1 89 ? -2.581 -4.193 17.955 1.00 85.94 89 PRO A N 1
ATOM 706 C CA . PRO A 1 89 ? -1.779 -3.124 18.541 1.00 85.94 89 PRO A CA 1
ATOM 707 C C . PRO A 1 89 ? -0.963 -2.361 17.487 1.00 85.94 89 PRO A C 1
ATOM 709 O O . PRO A 1 89 ? -0.454 -2.942 16.528 1.00 85.94 89 PRO A O 1
ATOM 712 N N . THR A 1 90 ? -0.750 -1.059 17.700 1.00 82.62 90 THR A N 1
ATOM 713 C CA . THR A 1 90 ? -0.071 -0.144 16.757 1.00 82.62 90 THR A CA 1
ATOM 714 C C . THR A 1 90 ? 1.275 -0.666 16.234 1.00 82.62 90 THR A C 1
ATOM 716 O O . THR A 1 90 ? 1.582 -0.506 15.054 1.00 82.62 90 THR A O 1
ATOM 719 N N . LYS A 1 91 ? 2.077 -1.315 17.092 1.00 84.25 91 LYS A N 1
ATOM 720 C CA . LYS A 1 91 ? 3.399 -1.858 16.726 1.00 84.25 91 LYS A CA 1
ATOM 721 C C . LYS A 1 91 ? 3.297 -3.052 15.774 1.00 84.25 91 LYS A C 1
ATOM 723 O O . LYS A 1 91 ? 4.008 -3.105 14.774 1.00 84.25 91 LYS A O 1
ATOM 728 N N . GLU A 1 92 ? 2.396 -3.984 16.062 1.00 84.44 92 GLU A N 1
ATOM 729 C CA . GLU A 1 92 ? 2.162 -5.168 15.227 1.00 84.44 92 GLU A CA 1
ATOM 730 C C . GLU A 1 92 ? 1.518 -4.779 13.902 1.00 84.44 92 GLU A C 1
ATOM 732 O O . GLU A 1 92 ? 1.949 -5.215 12.837 1.00 84.44 92 GLU A O 1
ATOM 737 N N . ARG A 1 93 ? 0.556 -3.855 13.952 1.00 85.94 93 ARG A N 1
ATOM 738 C CA . ARG A 1 93 ? -0.065 -3.250 12.774 1.00 85.94 93 ARG A CA 1
ATOM 739 C C . ARG A 1 93 ? 0.973 -2.638 11.833 1.00 85.94 93 ARG A C 1
ATOM 741 O O . ARG A 1 93 ? 0.897 -2.847 10.622 1.00 85.94 93 ARG A O 1
ATOM 748 N N . LEU A 1 94 ? 1.959 -1.921 12.378 1.00 87.81 94 LEU A N 1
ATOM 749 C CA . LEU A 1 94 ? 3.063 -1.372 11.592 1.00 87.81 94 LEU A CA 1
ATOM 750 C C . LEU A 1 94 ? 3.907 -2.487 10.959 1.00 87.81 94 LEU A C 1
ATOM 752 O O . LEU A 1 94 ? 4.120 -2.459 9.748 1.00 87.81 94 LEU A O 1
ATOM 756 N N . LEU A 1 95 ? 4.327 -3.487 11.739 1.00 88.75 95 LEU A N 1
ATOM 757 C CA . LEU A 1 95 ? 5.137 -4.612 11.256 1.00 88.75 95 LEU A CA 1
ATOM 758 C C . LEU A 1 95 ? 4.439 -5.395 10.138 1.00 88.75 95 LEU A C 1
ATOM 760 O O . LEU A 1 95 ? 5.046 -5.643 9.098 1.00 88.75 95 LEU A O 1
ATOM 764 N N . TYR A 1 96 ? 3.156 -5.720 10.300 1.00 88.19 96 TYR A N 1
ATOM 765 C CA . TYR A 1 96 ? 2.388 -6.420 9.271 1.00 88.19 96 TYR A CA 1
ATOM 766 C C . TYR A 1 96 ? 2.175 -5.572 8.018 1.00 88.19 96 TYR A C 1
ATOM 768 O O . TYR A 1 96 ? 2.249 -6.094 6.906 1.00 88.19 96 TYR A O 1
ATOM 776 N N . SER A 1 97 ? 1.958 -4.264 8.172 1.00 90.06 97 SER A N 1
ATOM 777 C CA . SER A 1 97 ? 1.825 -3.361 7.026 1.00 90.06 97 SER A CA 1
ATOM 778 C C . SER A 1 97 ? 3.131 -3.215 6.238 1.00 90.06 97 SER A C 1
ATOM 780 O O . SER A 1 97 ? 3.112 -3.219 5.005 1.00 90.06 97 SER A O 1
ATOM 782 N N . LEU A 1 98 ? 4.269 -3.161 6.939 1.00 91.06 98 LEU A N 1
ATOM 783 C CA . LEU A 1 98 ? 5.597 -3.152 6.335 1.00 91.06 98 LEU A CA 1
ATOM 784 C C . LEU A 1 98 ? 5.853 -4.467 5.609 1.00 91.06 98 LEU A C 1
ATOM 786 O O . LEU A 1 98 ? 6.180 -4.440 4.427 1.00 91.06 98 LEU A O 1
ATOM 790 N N . PHE A 1 99 ? 5.612 -5.598 6.273 1.00 92.00 99 PHE A N 1
ATOM 791 C CA . PHE A 1 99 ? 5.777 -6.923 5.685 1.00 92.00 99 PHE A CA 1
ATOM 792 C C . PHE A 1 99 ? 4.927 -7.098 4.422 1.00 92.00 99 PHE A C 1
ATOM 794 O O . PHE A 1 99 ? 5.449 -7.473 3.374 1.00 92.00 99 PHE A O 1
ATOM 801 N N . GLY A 1 100 ? 3.635 -6.760 4.484 1.00 90.81 100 GLY A N 1
ATOM 802 C CA . GLY A 1 100 ? 2.736 -6.839 3.332 1.00 90.81 100 GLY A CA 1
ATOM 803 C C . GLY A 1 100 ? 3.195 -5.958 2.168 1.00 90.81 100 GLY A C 1
ATOM 804 O O . GLY A 1 100 ? 3.148 -6.384 1.014 1.00 90.81 100 GLY A O 1
ATOM 805 N N . SER A 1 101 ? 3.705 -4.762 2.464 1.00 92.62 101 SER A N 1
ATOM 806 C CA . SER A 1 101 ? 4.264 -3.869 1.450 1.00 92.62 101 SER A CA 1
ATOM 807 C C . SER A 1 101 ? 5.556 -4.414 0.830 1.00 92.62 101 SER A C 1
ATOM 809 O O . SER A 1 101 ? 5.705 -4.384 -0.394 1.00 92.62 101 SER A O 1
ATOM 811 N N . THR A 1 102 ? 6.460 -4.977 1.638 1.00 92.00 102 THR A N 1
ATOM 812 C CA . THR A 1 102 ? 7.702 -5.605 1.166 1.00 92.00 102 THR A CA 1
ATOM 813 C C . THR A 1 102 ? 7.399 -6.786 0.256 1.00 92.00 102 THR A C 1
ATOM 815 O O . THR A 1 102 ? 7.917 -6.854 -0.857 1.00 92.00 102 THR A O 1
ATOM 818 N N . VAL A 1 103 ? 6.512 -7.686 0.689 1.00 93.50 103 VAL A N 1
ATOM 819 C CA . VAL A 1 103 ? 6.103 -8.857 -0.095 1.00 93.50 103 VAL A CA 1
ATOM 820 C C . VAL A 1 103 ? 5.487 -8.424 -1.421 1.00 93.50 103 VAL A C 1
ATOM 822 O O . VAL A 1 103 ? 5.870 -8.955 -2.461 1.00 93.50 103 VAL A O 1
ATOM 825 N N . PHE A 1 104 ? 4.593 -7.431 -1.422 1.00 92.19 104 PHE A N 1
ATOM 826 C CA . PHE A 1 104 ? 3.973 -6.928 -2.648 1.00 92.19 104 PHE A CA 1
ATOM 827 C C . PHE A 1 104 ? 5.002 -6.341 -3.629 1.00 92.19 104 PHE A C 1
ATOM 829 O O . PHE A 1 104 ? 5.049 -6.737 -4.797 1.00 92.19 104 PHE A O 1
ATOM 836 N N . ASN A 1 105 ? 5.855 -5.429 -3.159 1.00 90.69 105 ASN A N 1
ATOM 837 C CA . ASN A 1 105 ? 6.820 -4.733 -4.010 1.00 90.69 105 ASN A CA 1
ATOM 838 C C . ASN A 1 105 ? 7.922 -5.669 -4.532 1.00 90.69 105 ASN A C 1
ATOM 840 O O . ASN A 1 105 ? 8.214 -5.656 -5.727 1.00 90.69 105 ASN A O 1
ATOM 844 N N . LEU A 1 106 ? 8.501 -6.520 -3.679 1.00 90.44 106 LEU A N 1
ATOM 845 C CA 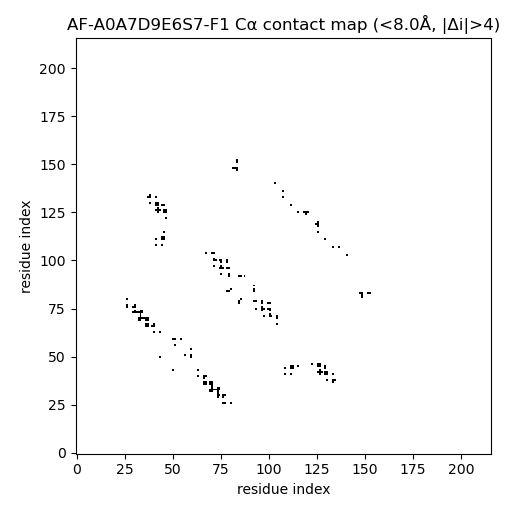. LEU A 1 106 ? 9.560 -7.448 -4.092 1.00 90.44 106 LEU A CA 1
ATOM 846 C C . LEU A 1 106 ? 9.041 -8.533 -5.041 1.00 90.44 106 LEU A C 1
ATOM 848 O O . LEU A 1 106 ? 9.694 -8.822 -6.044 1.00 90.44 106 LEU A O 1
ATOM 852 N N . SER A 1 107 ? 7.849 -9.082 -4.786 1.00 90.44 107 SER A N 1
ATOM 853 C CA . SER A 1 107 ? 7.236 -10.076 -5.683 1.00 90.44 107 SER A CA 1
ATOM 854 C C . SER A 1 107 ? 6.950 -9.497 -7.069 1.00 90.44 107 SER A C 1
ATOM 856 O O . SER A 1 107 ? 7.090 -10.189 -8.078 1.00 90.44 107 SER A O 1
ATOM 858 N N . SER A 1 108 ? 6.597 -8.211 -7.130 1.00 90.00 108 SER A N 1
ATOM 859 C CA . SER A 1 108 ? 6.378 -7.504 -8.394 1.00 90.00 108 SER A CA 1
ATOM 860 C C . SER A 1 108 ? 7.673 -7.364 -9.194 1.00 90.00 108 SER A C 1
ATOM 862 O O . SER A 1 108 ? 7.700 -7.715 -10.369 1.00 90.00 108 SER A O 1
ATOM 864 N N . ILE A 1 109 ? 8.768 -6.945 -8.548 1.00 87.06 109 ILE A N 1
ATOM 865 C CA . ILE A 1 109 ? 10.087 -6.818 -9.193 1.00 87.06 109 ILE A CA 1
ATOM 866 C C . ILE A 1 109 ? 10.580 -8.168 -9.717 1.00 87.06 109 ILE A C 1
ATOM 868 O O . ILE A 1 109 ? 11.058 -8.251 -10.848 1.00 87.06 109 ILE A O 1
ATOM 872 N N . LEU A 1 110 ? 10.433 -9.232 -8.923 1.00 86.81 110 LEU A N 1
ATOM 873 C CA . LEU A 1 110 ? 10.772 -10.595 -9.341 1.00 86.81 110 LEU A CA 1
ATOM 874 C C . LEU A 1 110 ? 9.979 -11.001 -10.589 1.00 86.81 110 LEU A C 1
ATOM 876 O O . LEU A 1 110 ? 10.552 -11.518 -11.545 1.00 86.81 110 LEU A O 1
ATOM 880 N N . SER A 1 111 ? 8.681 -10.699 -10.613 1.00 86.50 111 SER A N 1
ATOM 881 C CA . SER A 1 111 ? 7.815 -11.004 -11.753 1.00 86.50 111 SER A CA 1
ATOM 882 C C . SER A 1 111 ? 8.203 -10.211 -13.005 1.00 86.50 111 SER A C 1
ATOM 884 O O . SER A 1 111 ? 8.284 -10.781 -14.091 1.00 86.50 111 SER A O 1
ATOM 886 N N . TRP A 1 112 ? 8.515 -8.918 -12.872 1.00 84.50 112 TRP A N 1
ATOM 887 C CA . TRP A 1 112 ? 9.001 -8.095 -13.986 1.00 84.50 112 TRP A CA 1
ATOM 888 C C . TRP A 1 112 ? 10.348 -8.581 -14.523 1.00 84.50 112 TRP A C 1
ATOM 890 O O . TRP A 1 112 ? 10.536 -8.619 -15.736 1.00 84.50 112 TRP A O 1
ATOM 900 N N . SER A 1 113 ? 11.257 -9.010 -13.645 1.00 81.75 113 SER A N 1
ATOM 901 C CA . SER A 1 113 ? 12.550 -9.582 -14.038 1.00 81.75 113 SER A CA 1
ATOM 902 C C . SER A 1 113 ? 12.372 -10.826 -14.914 1.00 81.75 113 SER A C 1
ATOM 904 O O . SER A 1 113 ? 12.990 -10.937 -15.972 1.00 81.75 113 SER A O 1
ATOM 906 N N . VAL A 1 114 ? 11.455 -11.723 -14.535 1.00 83.75 114 VAL A N 1
ATOM 907 C CA . VAL A 1 114 ? 11.122 -12.914 -15.333 1.00 83.75 114 VAL A CA 1
ATOM 908 C C . VAL A 1 114 ? 10.466 -12.531 -16.663 1.00 83.75 114 VAL A C 1
ATOM 910 O O . VAL A 1 114 ? 10.852 -13.054 -17.707 1.00 83.75 114 VAL A O 1
ATOM 913 N N . LEU A 1 115 ? 9.517 -11.588 -16.656 1.00 82.62 115 LEU A N 1
ATOM 914 C CA . LEU A 1 115 ? 8.848 -11.120 -17.876 1.00 82.62 115 LEU A CA 1
ATOM 915 C C . LEU A 1 115 ? 9.827 -10.490 -18.870 1.00 82.62 115 LEU A C 1
ATOM 917 O O . LEU A 1 115 ? 9.719 -10.733 -20.071 1.00 82.62 115 LEU A O 1
ATOM 921 N N . HIS A 1 116 ? 10.804 -9.723 -18.380 1.00 77.44 116 HIS A N 1
ATOM 922 C CA . HIS A 1 116 ? 11.804 -9.061 -19.214 1.00 77.44 116 HIS A CA 1
ATOM 923 C C . HIS A 1 116 ? 12.596 -10.047 -20.091 1.00 77.44 116 HIS A C 1
ATOM 925 O O . HIS A 1 116 ? 12.932 -9.706 -21.224 1.00 77.44 116 HIS A O 1
ATOM 931 N N . VAL A 1 117 ? 12.856 -11.270 -19.609 1.00 80.38 117 VAL A N 1
ATOM 932 C CA . VAL A 1 117 ? 13.598 -12.308 -20.353 1.00 80.38 117 VAL A CA 1
ATOM 933 C C . VAL A 1 117 ? 12.815 -12.819 -21.568 1.00 80.38 117 VAL A C 1
ATOM 935 O O . VAL A 1 117 ? 13.418 -13.174 -22.578 1.00 80.38 117 VAL A O 1
ATOM 938 N N . GLY A 1 118 ? 11.481 -12.845 -21.492 1.00 78.50 118 GLY A N 1
ATOM 939 C CA . GLY A 1 118 ? 10.616 -13.356 -22.560 1.00 78.50 118 GLY A CA 1
ATOM 940 C C . GLY A 1 118 ? 10.166 -12.313 -23.588 1.00 78.50 118 GLY A C 1
ATOM 941 O O . GLY A 1 118 ? 9.543 -12.676 -24.583 1.00 78.50 118 GLY A O 1
ATOM 942 N N . LEU A 1 119 ? 10.440 -11.025 -23.358 1.00 81.06 119 LEU A N 1
ATOM 943 C CA . LEU A 1 119 ? 9.945 -9.930 -24.197 1.00 81.06 119 LEU A CA 1
ATOM 944 C C . LEU A 1 119 ? 10.899 -9.615 -25.372 1.00 81.06 119 LEU A C 1
ATOM 946 O O . LEU A 1 119 ? 12.109 -9.482 -25.156 1.00 81.06 119 LEU A O 1
ATOM 950 N N . PRO A 1 120 ? 10.380 -9.419 -26.605 1.00 76.62 120 PRO A N 1
ATOM 951 C CA . PRO A 1 120 ? 11.171 -8.970 -27.754 1.00 76.62 120 PRO A CA 1
ATOM 952 C C . PRO A 1 120 ? 11.786 -7.580 -27.517 1.00 76.62 120 PRO A C 1
ATOM 954 O O . PRO A 1 120 ? 11.410 -6.868 -26.588 1.00 76.62 120 PRO A O 1
ATOM 957 N N . LYS A 1 121 ? 12.758 -7.180 -28.350 1.00 74.56 121 LYS A N 1
ATOM 958 C CA . LYS A 1 121 ? 13.567 -5.953 -28.165 1.00 74.56 121 LYS A CA 1
ATOM 959 C C . LYS A 1 121 ? 12.788 -4.632 -28.288 1.00 74.56 121 LYS A C 1
ATOM 961 O O . LYS A 1 121 ? 13.379 -3.585 -28.053 1.00 74.56 121 LYS A O 1
ATOM 966 N N . ASP A 1 122 ? 11.498 -4.672 -28.606 1.00 79.56 122 ASP A N 1
ATOM 967 C CA . ASP A 1 122 ? 10.670 -3.478 -28.776 1.00 79.56 122 ASP A CA 1
ATOM 968 C C . ASP A 1 122 ? 10.453 -2.747 -27.442 1.00 79.56 122 ASP A C 1
ATOM 970 O O . ASP A 1 122 ? 9.749 -3.219 -26.544 1.00 79.56 122 ASP A O 1
ATOM 974 N N . GLU A 1 123 ? 11.045 -1.558 -27.313 1.00 74.00 123 GLU A N 1
ATOM 975 C CA . GLU A 1 123 ? 11.052 -0.773 -26.070 1.00 74.00 123 GLU A CA 1
ATOM 976 C C . GLU A 1 123 ? 9.647 -0.323 -25.643 1.00 74.00 123 GLU A C 1
ATOM 978 O O . GLU A 1 123 ? 9.277 -0.416 -24.468 1.00 74.00 123 GLU A O 1
ATOM 983 N N . LEU A 1 124 ? 8.818 0.091 -26.607 1.00 78.25 124 LEU A N 1
ATOM 984 C CA . LEU A 1 124 ? 7.433 0.497 -26.352 1.00 78.25 124 LEU A CA 1
ATOM 985 C C . LEU A 1 124 ? 6.569 -0.678 -25.876 1.00 78.25 124 LEU A C 1
ATOM 987 O O . LEU A 1 124 ? 5.755 -0.518 -24.964 1.00 78.25 124 LEU A O 1
ATOM 991 N N . GLY A 1 125 ? 6.779 -1.867 -26.450 1.00 79.44 125 GLY A N 1
ATOM 992 C CA . GLY A 1 125 ? 6.068 -3.085 -26.062 1.00 79.44 125 GLY A CA 1
ATOM 993 C C . GLY A 1 125 ? 6.380 -3.489 -24.622 1.00 79.44 125 GLY A C 1
ATOM 994 O O . GLY A 1 125 ? 5.466 -3.775 -23.850 1.00 79.44 125 GLY A O 1
ATOM 995 N N . LYS A 1 126 ? 7.655 -3.422 -24.221 1.00 80.06 126 LYS A N 1
ATOM 996 C CA . LYS A 1 126 ? 8.081 -3.697 -22.839 1.00 80.06 126 LYS A CA 1
ATOM 997 C C . LYS A 1 126 ? 7.439 -2.743 -21.836 1.00 80.06 126 LYS A C 1
ATOM 999 O O . LYS A 1 126 ? 6.909 -3.198 -20.826 1.00 80.06 126 LYS A O 1
ATOM 1004 N N . SER A 1 127 ? 7.434 -1.442 -22.124 1.00 79.56 127 SER A N 1
ATOM 1005 C CA . SER A 1 127 ? 6.832 -0.438 -21.237 1.00 79.56 127 SER A CA 1
ATOM 1006 C C . SER A 1 127 ? 5.319 -0.637 -21.076 1.00 79.56 127 SER A C 1
ATOM 1008 O O . SER A 1 127 ? 4.812 -0.639 -19.953 1.00 79.56 127 SER A O 1
ATOM 1010 N N . LEU A 1 128 ? 4.601 -0.903 -22.176 1.00 84.75 128 LEU A N 1
ATOM 1011 C CA . LEU A 1 128 ? 3.162 -1.196 -22.147 1.00 84.75 128 LEU A CA 1
ATOM 1012 C C . LEU A 1 128 ? 2.847 -2.455 -21.338 1.00 84.75 128 LEU A C 1
ATOM 1014 O O . LEU A 1 128 ? 1.923 -2.448 -20.524 1.00 84.75 128 LEU A O 1
ATOM 1018 N N . VAL A 1 129 ? 3.631 -3.519 -21.522 1.00 86.38 129 VAL A N 1
ATOM 1019 C CA . VAL A 1 129 ? 3.464 -4.764 -20.763 1.00 86.38 129 VAL A CA 1
ATOM 1020 C C . VAL A 1 129 ? 3.751 -4.543 -19.278 1.00 86.38 129 VAL A C 1
ATOM 1022 O O . VAL A 1 129 ? 2.995 -5.035 -18.443 1.00 86.38 129 VAL A O 1
ATOM 1025 N N . GLY A 1 130 ? 4.764 -3.749 -18.926 1.00 84.31 130 GLY A N 1
ATOM 1026 C CA . GLY A 1 130 ? 5.056 -3.385 -17.533 1.00 84.31 130 GLY A CA 1
ATOM 1027 C C . GLY A 1 130 ? 3.944 -2.598 -16.882 1.00 84.31 130 GLY A C 1
ATOM 1028 O O . GLY A 1 130 ? 3.510 -2.928 -15.778 1.00 84.31 130 GLY A O 1
ATOM 1029 N N . PHE A 1 131 ? 3.423 -1.609 -17.598 1.00 87.19 131 PHE A N 1
ATOM 1030 C CA . PHE A 1 131 ? 2.310 -0.801 -17.131 1.00 87.19 131 PHE A CA 1
ATOM 1031 C C . PHE A 1 131 ? 1.042 -1.645 -16.927 1.00 87.19 131 PHE A C 1
ATOM 1033 O O . PHE A 1 131 ? 0.425 -1.594 -15.861 1.00 87.19 131 PHE A O 1
ATOM 1040 N N . ALA A 1 132 ? 0.693 -2.488 -17.904 1.00 89.81 132 ALA A N 1
ATOM 1041 C CA . ALA A 1 132 ? -0.458 -3.386 -17.826 1.00 89.81 132 ALA A CA 1
ATOM 1042 C C . ALA A 1 132 ? -0.312 -4.429 -16.703 1.00 89.81 132 ALA A C 1
ATOM 1044 O O . ALA A 1 132 ? -1.251 -4.659 -15.935 1.00 89.81 132 ALA A O 1
ATOM 1045 N N . CYS A 1 133 ? 0.872 -5.027 -16.563 1.00 90.38 133 CYS A N 1
ATOM 1046 C CA . CYS A 1 133 ? 1.187 -5.983 -15.502 1.00 90.38 133 CYS A CA 1
ATOM 1047 C C . CYS A 1 133 ? 1.058 -5.338 -14.115 1.00 90.38 133 CYS A C 1
ATOM 1049 O O . CYS A 1 133 ? 0.457 -5.909 -13.207 1.00 90.38 133 CYS A O 1
ATOM 1051 N N . SER A 1 134 ? 1.524 -4.102 -13.970 1.00 90.50 134 SER A N 1
ATOM 1052 C CA . SER A 1 134 ? 1.482 -3.367 -12.702 1.00 90.50 134 SER A CA 1
ATOM 1053 C C . SER A 1 134 ? 0.077 -2.956 -12.304 1.00 90.50 134 SER A C 1
ATOM 1055 O O . SER A 1 134 ? -0.315 -3.143 -11.153 1.00 90.50 134 SER A O 1
ATOM 1057 N N . LEU A 1 135 ? -0.724 -2.470 -13.253 1.00 91.81 135 LEU A N 1
ATOM 1058 C CA . LEU A 1 135 ? -2.151 -2.237 -13.028 1.00 91.81 135 LEU A CA 1
ATOM 1059 C C . LEU A 1 135 ? -2.863 -3.521 -12.595 1.00 91.81 135 LEU A C 1
ATOM 1061 O O . LEU A 1 135 ? -3.676 -3.495 -11.671 1.00 91.81 135 LEU A O 1
ATOM 1065 N N . THR A 1 136 ? -2.520 -4.646 -13.222 1.00 93.06 136 THR A N 1
ATOM 1066 C CA . THR A 1 136 ? -3.086 -5.956 -12.888 1.00 93.06 136 THR A CA 1
ATOM 1067 C C . THR A 1 136 ? -2.721 -6.375 -11.465 1.00 93.06 136 THR A C 1
ATOM 1069 O O . THR A 1 136 ? -3.614 -6.723 -10.690 1.00 93.06 136 THR A O 1
ATOM 1072 N N . TYR A 1 137 ? -1.448 -6.282 -11.068 1.00 92.25 137 TYR A N 1
ATOM 1073 C CA . TYR A 1 137 ? -1.031 -6.591 -9.697 1.00 92.25 137 TYR A CA 1
ATOM 1074 C C . TYR A 1 137 ? -1.668 -5.669 -8.667 1.00 92.25 137 TYR A C 1
ATOM 1076 O O . TYR A 1 137 ? -2.133 -6.146 -7.630 1.00 92.25 137 TYR A O 1
ATOM 1084 N N . LEU A 1 138 ? -1.758 -4.373 -8.959 1.00 92.19 138 LEU A N 1
ATOM 1085 C CA . LEU A 1 138 ? -2.405 -3.415 -8.074 1.00 92.19 138 LEU A CA 1
ATOM 1086 C C . LEU A 1 138 ? -3.896 -3.734 -7.905 1.00 92.19 138 LEU A C 1
ATOM 1088 O O . LEU A 1 138 ? -4.405 -3.744 -6.783 1.00 92.19 138 LEU A O 1
ATOM 1092 N N . TYR A 1 139 ? -4.589 -4.056 -9.000 1.00 93.12 139 TYR A N 1
ATOM 1093 C CA . TYR A 1 139 ? -5.999 -4.435 -8.978 1.00 93.12 139 TYR A CA 1
ATOM 1094 C C . TYR A 1 139 ? -6.233 -5.730 -8.190 1.00 93.12 139 TYR A C 1
ATOM 1096 O O . TYR A 1 139 ? -7.124 -5.789 -7.337 1.00 93.12 139 TYR A O 1
ATOM 1104 N N . ILE A 1 140 ? -5.413 -6.757 -8.426 1.00 93.50 140 ILE A N 1
ATOM 1105 C CA . ILE A 1 140 ? -5.496 -8.037 -7.714 1.00 93.50 140 ILE A CA 1
ATOM 1106 C C . ILE A 1 140 ? -5.195 -7.841 -6.227 1.00 93.50 140 ILE A C 1
ATOM 1108 O O . ILE A 1 140 ? -5.968 -8.313 -5.395 1.00 93.50 140 ILE A O 1
ATOM 1112 N N . GLY A 1 141 ? -4.136 -7.107 -5.880 1.00 89.81 141 GLY A N 1
ATOM 1113 C CA . GLY A 1 141 ? -3.774 -6.800 -4.495 1.00 89.81 141 GLY A CA 1
ATOM 1114 C C . GLY A 1 141 ? -4.873 -6.022 -3.770 1.00 89.81 141 GLY A C 1
ATOM 1115 O O . GLY A 1 141 ? -5.277 -6.388 -2.664 1.00 89.81 141 GLY A O 1
ATOM 1116 N N . TYR A 1 142 ? -5.446 -5.008 -4.423 1.00 90.56 142 TYR A N 1
ATOM 1117 C CA . TYR A 1 142 ? -6.595 -4.260 -3.912 1.00 90.56 142 TYR A CA 1
ATOM 1118 C C . TYR A 1 142 ? -7.802 -5.171 -3.650 1.00 90.56 142 TYR A C 1
ATOM 1120 O O . TYR A 1 142 ? -8.416 -5.112 -2.576 1.00 90.56 142 TYR A O 1
ATOM 1128 N N . ARG A 1 143 ? -8.141 -6.030 -4.621 1.00 92.69 143 ARG A N 1
ATOM 1129 C CA . ARG A 1 143 ? -9.282 -6.950 -4.536 1.00 92.69 143 ARG A CA 1
ATOM 1130 C C . ARG A 1 143 ? -9.069 -8.012 -3.462 1.00 92.69 143 ARG A C 1
ATOM 1132 O O . ARG A 1 143 ? -10.005 -8.313 -2.722 1.00 92.69 143 ARG A O 1
ATOM 1139 N N . TYR A 1 144 ? -7.852 -8.534 -3.344 1.00 90.94 144 TYR A N 1
ATOM 1140 C CA . TYR A 1 144 ? -7.451 -9.472 -2.301 1.00 90.94 144 TYR A CA 1
ATOM 1141 C C . TYR A 1 144 ? -7.660 -8.861 -0.915 1.00 90.94 144 TYR A C 1
ATOM 1143 O O . TYR A 1 144 ? -8.447 -9.386 -0.129 1.00 90.94 144 TYR A O 1
ATOM 1151 N N . LEU A 1 145 ? -7.069 -7.691 -0.653 1.00 90.38 145 LEU A N 1
ATOM 1152 C CA . LEU A 1 145 ? -7.213 -7.013 0.635 1.00 90.38 145 LEU A CA 1
ATOM 1153 C C . LEU A 1 145 ? -8.680 -6.664 0.934 1.00 90.38 145 LEU A C 1
ATOM 1155 O O . LEU A 1 145 ? -9.139 -6.791 2.063 1.00 90.38 145 LEU A O 1
ATOM 1159 N N . ARG A 1 146 ? -9.469 -6.262 -0.074 1.00 90.12 146 ARG A N 1
ATOM 1160 C CA . ARG A 1 146 ? -10.916 -6.000 0.081 1.00 90.12 146 ARG A CA 1
ATOM 1161 C C . ARG A 1 146 ? -11.712 -7.253 0.431 1.00 90.12 146 ARG A C 1
ATOM 1163 O O . ARG A 1 146 ? -12.651 -7.168 1.221 1.00 90.12 146 ARG A O 1
ATOM 1170 N N . SER A 1 147 ? -11.343 -8.399 -0.127 1.00 90.19 147 SER A N 1
ATOM 1171 C CA . SER A 1 147 ? -11.947 -9.685 0.221 1.00 90.19 147 SER A CA 1
ATOM 1172 C C . SER A 1 147 ? -11.638 -10.071 1.669 1.00 90.19 147 SER A C 1
ATOM 1174 O O . SER A 1 147 ? -12.550 -10.464 2.396 1.00 90.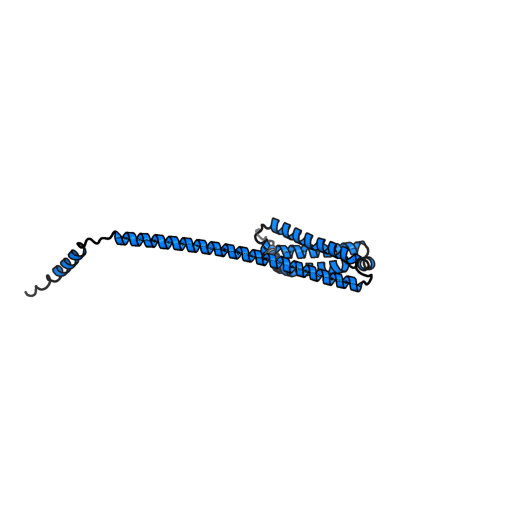19 147 SER A O 1
ATOM 1176 N N . VAL A 1 148 ? -10.389 -9.886 2.110 1.00 89.31 148 VAL A N 1
ATOM 1177 C CA . VAL A 1 148 ? -9.968 -10.129 3.500 1.00 89.31 148 VAL A CA 1
ATOM 1178 C C . VAL A 1 148 ? -10.759 -9.246 4.466 1.00 89.31 148 VAL A C 1
ATOM 1180 O O . VAL A 1 148 ? -11.426 -9.775 5.351 1.00 89.31 148 VAL A O 1
ATOM 1183 N N . ASP A 1 149 ? -10.810 -7.934 4.223 1.00 89.12 149 ASP A N 1
ATOM 1184 C CA . ASP A 1 149 ? -11.601 -7.002 5.041 1.00 89.12 149 ASP A CA 1
ATOM 1185 C C . ASP A 1 149 ? -13.075 -7.395 5.119 1.00 89.12 149 ASP A C 1
ATOM 1187 O O . ASP A 1 149 ? -13.680 -7.373 6.189 1.00 89.12 149 ASP A O 1
ATOM 1191 N N . SER A 1 150 ? -13.659 -7.808 3.994 1.00 88.31 150 SER A N 1
ATOM 1192 C CA . SER A 1 150 ? -15.061 -8.225 3.956 1.00 88.31 150 SER A CA 1
ATOM 1193 C C . SER A 1 150 ? -15.312 -9.463 4.819 1.00 88.31 150 SER A C 1
ATOM 1195 O O . SER A 1 150 ? -16.375 -9.578 5.427 1.00 88.31 150 SER A O 1
ATOM 1197 N N . ARG A 1 151 ? -14.350 -10.391 4.893 1.00 88.38 151 ARG A N 1
ATOM 1198 C CA . ARG A 1 151 ? -14.438 -11.589 5.740 1.00 88.38 151 ARG A CA 1
ATOM 1199 C C . ARG A 1 151 ? -14.297 -11.237 7.217 1.00 88.38 151 ARG A C 1
ATOM 1201 O O . ARG A 1 151 ? -15.098 -11.722 8.008 1.00 88.38 151 ARG A O 1
ATOM 1208 N N . VAL A 1 152 ? -13.357 -10.359 7.567 1.00 86.75 152 VAL A N 1
ATOM 1209 C CA . VAL A 1 152 ? -13.151 -9.908 8.954 1.00 86.75 152 VAL A CA 1
ATOM 1210 C C . VAL A 1 152 ? -14.389 -9.183 9.481 1.00 86.75 152 VAL A C 1
ATOM 1212 O O . VAL A 1 152 ? -14.892 -9.522 10.548 1.00 86.75 152 VAL A O 1
ATOM 1215 N N . VAL A 1 153 ? -14.959 -8.258 8.701 1.00 86.38 153 VAL A N 1
ATOM 1216 C CA . VAL A 1 153 ? -16.182 -7.535 9.093 1.00 86.38 153 VAL A CA 1
ATOM 1217 C C . VAL A 1 153 ? -17.365 -8.486 9.278 1.00 86.38 153 VAL A C 1
ATOM 1219 O O . VAL A 1 153 ? -18.141 -8.325 10.218 1.00 86.38 153 VAL A O 1
ATOM 1222 N N . ARG A 1 154 ? -17.521 -9.489 8.404 1.00 86.94 154 ARG A N 1
ATOM 1223 C CA . ARG A 1 154 ? -18.585 -10.497 8.545 1.00 86.94 154 ARG A CA 1
ATOM 1224 C C . ARG A 1 154 ? -18.393 -11.363 9.785 1.00 86.94 154 ARG A C 1
ATOM 1226 O O . ARG A 1 154 ? -19.365 -11.590 10.494 1.00 86.94 154 ARG A O 1
ATOM 1233 N N . ALA A 1 155 ? -17.167 -11.808 10.057 1.00 86.75 155 ALA A N 1
ATOM 1234 C CA . ALA A 1 155 ? -16.854 -12.600 11.244 1.00 86.75 155 ALA A CA 1
ATOM 1235 C C . ALA A 1 155 ? -17.145 -11.815 12.532 1.00 86.75 155 ALA A C 1
ATOM 1237 O O . ALA A 1 155 ? -17.785 -12.340 13.438 1.00 86.75 155 ALA A O 1
ATOM 1238 N N . PHE A 1 156 ? -16.765 -10.535 12.571 1.00 86.88 156 PHE A N 1
ATOM 1239 C CA . PHE A 1 156 ? -17.060 -9.656 13.700 1.00 86.88 156 PHE A CA 1
ATOM 1240 C C . PHE A 1 156 ? -18.570 -9.469 13.912 1.00 86.88 156 PHE A C 1
ATOM 1242 O O . PHE A 1 156 ? -19.063 -9.642 15.023 1.00 86.88 156 PHE A O 1
ATOM 1249 N N . LYS A 1 157 ? -19.327 -9.188 12.840 1.00 87.56 157 LYS A N 1
ATOM 1250 C CA . LYS A 1 157 ? -20.793 -9.057 12.911 1.00 87.56 157 LYS A CA 1
ATOM 1251 C C . LYS A 1 157 ? -21.476 -10.340 13.380 1.00 87.56 157 LYS A C 1
ATOM 1253 O O . LYS A 1 157 ? -22.372 -10.269 14.210 1.00 87.56 157 LYS A O 1
ATOM 1258 N N . ALA A 1 158 ? -21.040 -11.496 12.881 1.00 89.62 158 ALA A N 1
ATOM 1259 C CA . ALA A 1 158 ? -21.574 -12.785 13.306 1.00 89.62 158 ALA A CA 1
ATOM 1260 C C . ALA A 1 158 ? -21.306 -13.053 14.797 1.00 89.62 158 ALA A C 1
ATOM 1262 O O . ALA A 1 158 ? -22.174 -13.580 15.481 1.00 89.62 158 ALA A O 1
ATOM 1263 N N . GLY A 1 159 ? -20.137 -12.656 15.313 1.00 87.38 159 GLY A N 1
ATOM 1264 C CA . GLY A 1 159 ? -19.833 -12.736 16.745 1.00 87.38 159 GLY A CA 1
ATOM 1265 C C . GLY A 1 159 ? -20.743 -11.847 17.596 1.00 87.38 159 GLY A C 1
ATOM 1266 O O . GLY A 1 159 ? -21.295 -12.311 18.584 1.00 87.38 159 GLY A O 1
ATOM 1267 N N . GLN A 1 160 ? -20.959 -10.596 17.181 1.00 89.00 160 GLN A N 1
ATOM 1268 C CA . GLN A 1 160 ? -21.864 -9.668 17.875 1.00 89.00 160 GLN A CA 1
ATOM 1269 C C . GLN A 1 160 ? -23.317 -10.153 17.876 1.00 89.00 160 GLN A C 1
ATOM 1271 O O . GLN A 1 160 ? -24.005 -10.032 18.882 1.00 89.00 160 GLN A O 1
ATOM 1276 N N . GLN A 1 161 ? -23.773 -10.738 16.767 1.00 92.50 161 GLN A N 1
ATOM 1277 C CA . GLN A 1 161 ? -25.122 -11.286 16.674 1.00 92.50 161 GLN A CA 1
ATOM 1278 C C . GLN A 1 161 ? -25.325 -12.473 17.624 1.00 92.50 161 GLN A C 1
ATOM 1280 O O . GLN A 1 161 ? -26.367 -12.546 18.263 1.00 92.50 161 GLN A O 1
ATOM 1285 N N . LYS A 1 162 ? -24.324 -13.354 17.759 1.00 92.62 162 LYS A N 1
ATOM 1286 C CA . LYS A 1 162 ? -24.375 -14.472 18.714 1.00 92.62 162 LYS A CA 1
ATOM 1287 C C . LYS A 1 162 ? -24.446 -14.001 20.164 1.00 92.62 162 LYS A C 1
ATOM 1289 O O . LYS A 1 162 ? -25.235 -14.541 20.922 1.00 92.62 162 LYS A O 1
ATOM 1294 N N . LEU A 1 163 ? -23.662 -12.984 20.522 1.00 91.56 163 LEU A N 1
ATOM 1295 C CA . LEU A 1 163 ? -23.692 -12.405 21.868 1.00 91.56 163 LEU A CA 1
ATOM 1296 C C . LEU A 1 163 ? -25.057 -11.777 22.183 1.00 91.56 163 LEU A C 1
ATOM 1298 O O . LEU A 1 163 ? -25.602 -12.008 23.253 1.00 91.56 163 LEU A O 1
ATOM 1302 N N . ALA A 1 164 ? -25.644 -11.042 21.234 1.00 90.31 164 ALA A N 1
ATOM 1303 C CA . ALA A 1 164 ? -26.974 -10.459 21.413 1.00 90.31 164 ALA A CA 1
ATOM 1304 C C . ALA A 1 164 ? -28.080 -11.526 21.534 1.00 90.31 164 ALA A C 1
ATOM 1306 O O . ALA A 1 164 ? -29.046 -11.342 22.272 1.00 90.31 164 ALA A O 1
ATOM 1307 N N . GLU A 1 165 ? -27.948 -12.639 20.807 1.00 93.69 165 GLU A N 1
ATOM 1308 C CA . GLU A 1 165 ? -28.866 -13.776 20.902 1.00 93.69 165 GLU A CA 1
ATOM 1309 C C . GLU A 1 165 ? -28.764 -14.458 22.274 1.00 93.69 165 GLU A C 1
ATOM 1311 O O . GLU A 1 165 ? -29.792 -14.688 22.909 1.00 93.69 165 GLU A O 1
ATOM 1316 N N . GLU A 1 166 ? -27.545 -14.689 22.769 1.00 92.88 166 GLU A N 1
ATOM 1317 C CA . GLU A 1 166 ? -27.277 -15.260 24.096 1.00 92.88 166 GLU A CA 1
ATOM 1318 C C . GLU A 1 166 ? -27.837 -14.375 25.224 1.00 92.88 166 GLU A C 1
ATOM 1320 O O . GLU A 1 166 ? -28.593 -14.863 26.062 1.00 92.88 166 GLU A O 1
ATOM 1325 N N . GLU A 1 167 ? -27.602 -13.057 25.180 1.00 92.56 167 GLU A N 1
ATOM 1326 C CA . GLU A 1 167 ? -28.184 -12.104 26.140 1.00 92.56 167 GLU A CA 1
ATOM 1327 C C . GLU A 1 167 ? -29.721 -12.110 26.108 1.00 92.56 167 GLU A C 1
ATOM 1329 O O . GLU A 1 167 ? -30.375 -12.082 27.152 1.00 92.56 167 GLU A O 1
ATOM 1334 N N . SER A 1 168 ? -30.325 -12.169 24.915 1.00 86.62 168 SER A N 1
ATOM 1335 C CA . SER A 1 168 ? -31.787 -12.202 24.784 1.00 86.62 168 SER A CA 1
ATOM 1336 C C . SER A 1 168 ? -32.402 -13.479 25.360 1.00 86.62 168 SER A C 1
ATOM 1338 O O . SER A 1 168 ? -33.498 -13.439 25.924 1.00 86.62 168 SER A O 1
ATOM 1340 N N . LEU A 1 169 ? -31.685 -14.599 25.253 1.00 94.00 169 LEU A N 1
ATOM 1341 C CA . LEU A 1 169 ? -32.116 -15.899 25.747 1.00 94.00 169 LEU A CA 1
ATOM 1342 C C . LEU A 1 169 ? -32.003 -15.960 27.274 1.00 94.00 169 LEU A C 1
ATOM 1344 O O . LEU A 1 169 ? -32.960 -16.365 27.929 1.00 94.00 169 LEU A O 1
ATOM 1348 N N . GLU A 1 170 ? -30.915 -15.437 27.847 1.00 93.19 170 GLU A N 1
ATOM 1349 C CA . GLU A 1 170 ? -30.776 -15.293 29.301 1.00 93.19 170 GLU A CA 1
ATOM 1350 C C . GLU A 1 170 ? -31.866 -14.401 29.909 1.00 93.19 170 GLU A C 1
ATOM 1352 O O . GLU A 1 170 ? -32.426 -14.722 30.960 1.00 93.19 170 GLU A O 1
ATOM 1357 N N . VAL A 1 171 ? -32.187 -13.270 29.271 1.00 92.56 171 VAL A N 1
ATOM 1358 C CA . VAL A 1 171 ? -33.259 -12.380 29.745 1.00 92.56 171 VAL A CA 1
ATOM 1359 C C . VAL A 1 171 ? -34.609 -13.087 29.687 1.00 92.56 171 VAL A C 1
ATOM 1361 O O . VAL A 1 171 ? -35.398 -12.962 30.625 1.00 92.56 171 VAL A O 1
ATOM 1364 N N . LYS A 1 172 ? -34.866 -13.860 28.628 1.00 93.19 172 LYS A N 1
ATOM 1365 C CA . LYS A 1 172 ? -36.102 -14.629 28.489 1.00 93.19 172 LYS A CA 1
ATOM 1366 C C . LYS A 1 172 ? -36.230 -15.703 29.572 1.00 93.19 172 LYS A C 1
ATOM 1368 O O . LYS A 1 172 ? -37.270 -15.764 30.222 1.00 93.19 172 LYS A O 1
ATOM 1373 N N . GLU A 1 173 ? -35.172 -16.470 29.833 1.00 94.06 173 GLU A N 1
ATOM 1374 C CA . GLU A 1 173 ? -35.158 -17.473 30.908 1.00 94.06 173 GLU A CA 1
ATOM 1375 C C . GLU A 1 173 ? -35.376 -16.849 32.293 1.00 94.06 173 GLU A C 1
ATOM 1377 O O . GLU A 1 173 ? -36.077 -17.414 33.133 1.00 94.06 173 GLU A O 1
ATOM 1382 N N . ARG A 1 174 ? -34.804 -15.664 32.552 1.00 90.88 174 ARG A N 1
ATOM 1383 C CA . ARG A 1 174 ? -35.049 -14.928 33.804 1.00 90.88 174 ARG A CA 1
ATOM 1384 C C . ARG A 1 174 ? -36.509 -14.507 33.942 1.00 90.88 174 ARG A C 1
ATOM 1386 O O . ARG A 1 174 ? -37.050 -14.582 35.042 1.00 90.88 174 ARG A O 1
ATOM 1393 N N . LEU A 1 175 ? -37.127 -14.064 32.849 1.00 89.06 175 LEU A N 1
ATOM 1394 C CA . LEU A 1 175 ? -38.522 -13.629 32.843 1.00 89.06 175 LEU A CA 1
ATOM 1395 C C . LEU A 1 175 ? -39.474 -14.805 33.092 1.00 89.06 175 LEU A C 1
ATOM 1397 O O . LEU A 1 175 ? -40.369 -14.695 33.923 1.00 89.06 175 LEU A O 1
ATOM 1401 N N . GLU A 1 176 ? -39.240 -15.939 32.429 1.00 91.19 176 GLU A N 1
ATOM 1402 C CA . GLU A 1 176 ? -40.020 -17.169 32.624 1.00 91.19 176 GLU A CA 1
ATOM 1403 C C . GLU A 1 176 ? -39.886 -17.700 34.059 1.00 91.19 176 GLU A C 1
ATOM 1405 O O . GLU A 1 176 ? -40.887 -18.049 34.679 1.00 91.19 176 GLU A O 1
ATOM 1410 N N . ARG A 1 177 ? -38.675 -17.676 34.635 1.00 90.88 177 ARG A N 1
ATOM 1411 C CA . ARG A 1 177 ? -38.454 -18.082 36.033 1.00 90.88 177 ARG A CA 1
ATOM 1412 C C . ARG A 1 177 ? -39.182 -17.176 37.024 1.00 90.88 177 ARG A C 1
ATOM 1414 O O . ARG A 1 177 ? -39.739 -17.676 37.991 1.00 90.88 177 ARG A O 1
ATOM 1421 N N . SER A 1 178 ? -39.193 -15.864 36.782 1.00 83.56 178 SER A N 1
ATOM 1422 C CA . SER A 1 178 ? -39.939 -14.931 37.628 1.00 83.56 178 SER A CA 1
ATOM 1423 C C . SER A 1 178 ? -41.445 -15.149 37.524 1.00 83.56 178 SER A C 1
ATOM 1425 O O . SER A 1 178 ? -42.126 -15.004 38.526 1.00 83.56 178 SER A O 1
ATOM 1427 N N . HIS A 1 179 ? -41.970 -15.480 36.339 1.00 82.25 179 HIS A N 1
ATOM 1428 C CA . HIS A 1 179 ? -43.402 -15.714 36.162 1.00 82.25 179 HIS A CA 1
ATOM 1429 C C . HIS A 1 179 ? -43.882 -16.965 36.909 1.00 82.25 179 HIS A C 1
ATOM 1431 O O . HIS A 1 179 ? -44.919 -16.904 37.559 1.00 82.25 179 HIS A O 1
ATOM 1437 N N . HIS A 1 180 ? -43.096 -18.047 36.887 1.00 79.50 180 HIS A N 1
ATOM 1438 C CA . HIS A 1 180 ? -43.399 -19.273 37.635 1.00 79.50 180 HIS A CA 1
ATOM 1439 C C . HIS A 1 180 ? -43.427 -19.039 39.157 1.00 79.50 180 HIS A C 1
ATOM 1441 O O . HIS A 1 180 ? -44.305 -19.551 39.838 1.00 79.50 180 HIS A O 1
ATOM 1447 N N . ASP A 1 181 ? -42.520 -18.205 39.679 1.00 76.50 181 ASP A N 1
ATOM 1448 C CA . ASP A 1 181 ? -42.465 -17.842 41.108 1.00 76.50 181 ASP A CA 1
ATOM 1449 C C . ASP A 1 181 ? -43.721 -17.060 41.558 1.00 76.50 181 ASP A C 1
ATOM 1451 O O . ASP A 1 181 ? -44.146 -17.154 42.708 1.00 76.50 181 ASP A O 1
ATOM 1455 N N . TYR A 1 182 ? -44.352 -16.308 40.642 1.00 65.69 182 TYR A N 1
ATOM 1456 C CA . TYR A 1 182 ? -45.632 -15.636 40.898 1.00 65.69 182 TYR A CA 1
ATOM 1457 C C . TYR A 1 182 ? -46.831 -16.590 40.829 1.00 65.69 182 TYR A C 1
ATOM 1459 O O . TYR A 1 182 ? -47.735 -16.459 41.651 1.00 65.69 182 TYR A O 1
ATOM 1467 N N . GLU A 1 183 ? -46.852 -17.543 39.889 1.00 65.31 183 GLU A N 1
ATOM 1468 C CA . GLU A 1 183 ? -47.921 -18.555 39.827 1.00 65.31 183 GLU A CA 1
ATOM 1469 C C . GLU A 1 183 ? -47.909 -19.463 41.068 1.00 65.31 183 GLU A C 1
ATOM 1471 O O . GLU A 1 183 ? -48.969 -19.768 41.611 1.00 65.31 183 GLU A O 1
ATOM 1476 N N . ASP A 1 184 ? -46.730 -19.820 41.587 1.00 61.41 184 ASP A N 1
ATOM 1477 C CA . ASP A 1 184 ? -46.612 -20.604 42.822 1.00 61.41 184 ASP A CA 1
ATOM 1478 C C . ASP A 1 184 ? -47.079 -19.808 44.063 1.00 61.41 184 ASP A C 1
ATOM 1480 O O . ASP A 1 184 ? -47.664 -20.383 44.983 1.00 61.41 184 ASP A O 1
ATOM 1484 N N . GLN A 1 185 ? -46.906 -18.478 44.075 1.00 57.41 185 GLN A N 1
ATOM 1485 C CA . GLN A 1 185 ? -47.424 -17.598 45.135 1.00 57.41 185 GLN A CA 1
ATOM 1486 C C . GLN A 1 185 ? -48.949 -17.416 45.098 1.00 57.41 185 GLN A C 1
ATOM 1488 O O . GLN A 1 185 ? -49.565 -17.270 46.154 1.00 57.41 185 GLN A O 1
ATOM 1493 N N . GLU A 1 186 ? -49.577 -17.426 43.918 1.00 53.72 186 GLU A N 1
ATOM 1494 C CA . GLU A 1 186 ? -51.044 -17.377 43.800 1.00 53.72 186 GLU A CA 1
ATOM 1495 C C . GLU A 1 186 ? -51.716 -18.681 44.260 1.00 53.72 186 GLU A C 1
ATOM 1497 O O . GLU A 1 186 ? -52.864 -18.644 44.699 1.00 53.72 186 GLU A O 1
ATOM 1502 N N . ILE A 1 187 ? -51.007 -19.816 44.239 1.00 51.72 187 ILE A N 1
ATOM 1503 C CA . ILE A 1 187 ? -51.524 -21.107 44.726 1.00 51.72 187 ILE A CA 1
ATOM 1504 C C . ILE A 1 187 ? -51.427 -21.225 46.263 1.00 51.72 187 ILE A C 1
ATOM 1506 O O . ILE A 1 187 ? -52.190 -21.980 46.862 1.00 51.72 187 ILE A O 1
ATOM 1510 N N . GLU A 1 188 ? -50.552 -20.459 46.928 1.00 52.72 188 GLU A N 1
ATOM 1511 C CA . GLU A 1 188 ? -50.433 -20.442 48.402 1.00 52.72 188 GLU A CA 1
ATOM 1512 C C . GLU A 1 188 ? -51.370 -19.434 49.101 1.00 52.72 188 GLU A C 1
ATOM 1514 O O . GLU A 1 188 ? -51.487 -19.444 50.328 1.00 52.72 188 GLU A O 1
ATOM 1519 N N . LEU A 1 189 ? -52.086 -18.595 48.344 1.00 48.34 189 LEU A N 1
ATOM 1520 C CA . LEU A 1 189 ? -53.171 -17.748 48.849 1.00 48.34 189 LEU A CA 1
ATOM 1521 C C . LEU A 1 189 ? -54.516 -18.478 48.731 1.00 48.34 189 LEU A C 1
ATOM 1523 O O . LEU A 1 189 ? -55.424 -18.041 48.023 1.00 48.34 189 LEU A O 1
ATOM 1527 N N . ASP A 1 190 ? -54.653 -19.581 49.469 1.00 51.03 190 ASP A N 1
ATOM 1528 C CA . ASP A 1 190 ? -55.973 -20.086 49.846 1.00 51.03 190 ASP A CA 1
ATOM 1529 C C . ASP A 1 190 ? -56.581 -19.028 50.781 1.00 51.03 190 ASP A C 1
ATOM 1531 O O . ASP A 1 190 ? -56.151 -18.818 51.919 1.00 51.03 190 ASP A O 1
ATOM 1535 N N . LEU A 1 191 ? -57.484 -18.234 50.210 1.00 55.09 191 LEU A N 1
ATOM 1536 C CA . LEU A 1 191 ? -58.204 -17.159 50.870 1.00 55.09 191 LEU A CA 1
ATOM 1537 C C . LEU A 1 191 ? -58.999 -17.743 52.044 1.00 55.09 191 LEU A C 1
ATOM 1539 O O . LEU A 1 191 ? -60.050 -18.346 51.848 1.00 55.09 191 LEU A O 1
ATOM 1543 N N . ASP A 1 192 ? -58.535 -17.505 53.272 1.00 53.12 192 ASP A N 1
ATOM 1544 C CA . ASP A 1 192 ? -59.395 -17.575 54.452 1.00 53.12 192 ASP A CA 1
ATOM 1545 C C . ASP A 1 192 ? -60.544 -16.563 54.259 1.00 53.12 192 ASP A C 1
ATOM 1547 O O . ASP A 1 192 ? -60.395 -15.350 54.455 1.00 53.12 192 ASP A O 1
ATOM 1551 N N . ASP A 1 193 ? -61.711 -17.074 53.864 1.00 53.78 193 ASP A N 1
ATOM 1552 C CA . ASP A 1 193 ? -62.966 -16.357 53.588 1.00 53.78 193 ASP A CA 1
ATOM 1553 C C . ASP A 1 193 ? -63.506 -15.515 54.777 1.00 53.78 193 ASP A C 1
ATOM 1555 O O . ASP A 1 193 ? -64.533 -14.837 54.672 1.00 53.78 193 ASP A O 1
ATOM 1559 N N . GLU A 1 194 ? -62.831 -15.494 55.930 1.00 54.19 194 GLU A N 1
ATOM 1560 C CA . GLU A 1 194 ? -63.287 -14.793 57.137 1.00 54.19 194 GLU A CA 1
ATOM 1561 C C . GLU A 1 194 ? -63.064 -13.268 57.121 1.00 54.19 194 GLU A C 1
ATOM 1563 O O . GLU A 1 194 ? -63.763 -12.541 57.833 1.00 54.19 194 GLU A O 1
ATOM 1568 N N . VAL A 1 195 ? -62.147 -12.729 56.309 1.00 55.19 195 VAL A N 1
ATOM 1569 C CA . VAL A 1 195 ? -61.762 -11.303 56.412 1.00 55.19 195 VAL A CA 1
ATOM 1570 C C . VAL A 1 195 ? -62.766 -10.357 55.736 1.00 55.19 195 VAL A C 1
ATOM 1572 O O . VAL A 1 195 ? -63.032 -9.267 56.249 1.00 55.19 195 VAL A O 1
ATOM 1575 N N . TRP A 1 196 ? -63.406 -10.773 54.640 1.00 50.00 196 TRP A N 1
ATOM 1576 C CA . TRP A 1 196 ? -64.337 -9.912 53.895 1.00 50.00 196 TRP A CA 1
ATOM 1577 C C . TRP A 1 196 ? -65.737 -9.803 54.523 1.00 50.00 196 TRP A C 1
ATOM 1579 O O . TRP A 1 196 ? -66.462 -8.848 54.239 1.00 50.00 196 TRP A O 1
ATOM 1589 N N . SER A 1 197 ? -66.107 -10.703 55.441 1.00 55.38 197 SER A N 1
ATOM 1590 C CA . SER A 1 197 ? -67.406 -10.663 56.135 1.00 55.38 197 SER A CA 1
ATOM 1591 C C . SER A 1 197 ? -67.465 -9.628 57.273 1.00 55.38 197 SER A C 1
ATOM 1593 O O . SER A 1 197 ? -68.537 -9.106 57.587 1.00 55.38 197 SER A O 1
ATOM 1595 N N . ARG A 1 198 ? -66.319 -9.246 57.859 1.00 51.03 198 ARG A N 1
ATOM 1596 C CA . ARG A 1 198 ? -66.261 -8.278 58.973 1.00 51.03 198 ARG A CA 1
ATOM 1597 C C . ARG A 1 198 ? -66.381 -6.818 58.552 1.00 51.03 198 ARG A C 1
ATOM 1599 O O . ARG A 1 198 ? -66.835 -5.994 59.343 1.00 51.03 198 ARG A O 1
ATOM 1606 N N . GLN A 1 199 ? -65.985 -6.479 57.329 1.00 49.84 199 GLN A N 1
ATOM 1607 C CA . GLN A 1 199 ? -65.882 -5.077 56.917 1.00 49.84 199 GLN A CA 1
ATOM 1608 C C . GLN A 1 199 ? -67.211 -4.497 56.401 1.00 49.84 199 GLN A C 1
ATOM 1610 O O . GLN A 1 199 ? -67.420 -3.290 56.497 1.00 49.84 199 GLN A O 1
ATOM 1615 N N . GLY A 1 200 ? -68.144 -5.347 55.953 1.00 52.69 200 GLY A N 1
ATOM 1616 C CA . GLY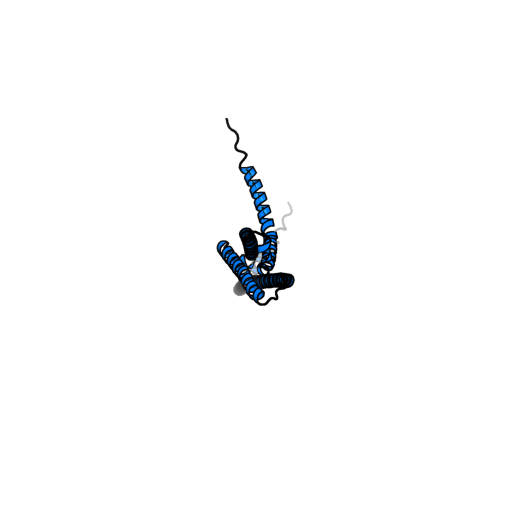 A 1 200 ? -69.515 -4.943 55.614 1.00 52.69 200 GLY A CA 1
ATOM 1617 C C . GLY A 1 200 ? -70.393 -4.641 56.836 1.00 52.69 200 GLY A C 1
ATOM 1618 O O . GLY A 1 200 ? -71.173 -3.694 56.808 1.00 52.69 200 GLY A O 1
ATOM 1619 N N . SER A 1 201 ? -70.207 -5.371 57.943 1.00 52.41 201 SER A N 1
ATOM 1620 C CA . SER A 1 201 ? -71.028 -5.226 59.158 1.00 52.41 201 SER A CA 1
ATOM 1621 C C . SER A 1 201 ? -70.817 -3.893 59.894 1.00 52.41 201 SER A C 1
ATOM 1623 O O . SER A 1 201 ? -71.756 -3.366 60.482 1.00 52.41 201 SER A O 1
ATOM 1625 N N . LEU A 1 202 ? -69.617 -3.307 59.830 1.00 52.72 202 LEU A N 1
ATOM 1626 C CA . LEU A 1 202 ? -69.289 -2.060 60.540 1.00 52.72 202 LEU A CA 1
ATOM 1627 C C . LEU A 1 202 ? -69.743 -0.787 59.805 1.00 52.72 202 LEU A C 1
ATOM 1629 O O . LEU A 1 202 ? -69.784 0.289 60.405 1.00 52.72 202 LEU A O 1
ATOM 1633 N N . ALA A 1 203 ? -70.070 -0.890 58.514 1.00 53.22 203 ALA A N 1
ATOM 1634 C CA . ALA A 1 203 ? -70.575 0.232 57.726 1.00 53.22 203 ALA A CA 1
ATOM 1635 C C . ALA A 1 203 ? -72.079 0.473 57.954 1.00 53.22 203 ALA A C 1
ATOM 1637 O O . ALA A 1 203 ? -72.528 1.616 57.881 1.00 53.22 203 ALA A O 1
ATOM 1638 N N . GLU A 1 204 ? -72.841 -0.572 58.290 1.00 53.06 204 GLU A N 1
ATOM 1639 C CA . GLU A 1 204 ? -74.284 -0.479 58.549 1.00 53.06 204 GLU A CA 1
ATOM 1640 C C . GLU A 1 204 ? -74.609 0.090 59.944 1.00 53.06 204 GLU A C 1
ATOM 1642 O O . GLU A 1 204 ? -75.611 0.781 60.112 1.00 53.06 204 GLU A O 1
ATOM 1647 N N . GLU A 1 205 ? -73.725 -0.092 60.933 1.00 52.25 205 GLU A N 1
ATOM 1648 C CA . GLU A 1 205 ? -73.940 0.389 62.310 1.00 52.25 205 GLU A CA 1
ATOM 1649 C C . GLU A 1 205 ? -73.682 1.904 62.484 1.00 52.25 205 GLU A C 1
ATOM 1651 O O . GLU A 1 205 ? -74.138 2.514 63.449 1.00 52.25 205 GLU A O 1
ATOM 1656 N N . ARG A 1 206 ? -72.994 2.562 61.537 1.00 47.94 206 ARG A N 1
ATOM 1657 C CA . ARG A 1 206 ? -72.690 4.009 61.615 1.00 47.94 206 ARG A CA 1
ATOM 1658 C C . ARG A 1 206 ? -73.724 4.932 60.966 1.00 47.94 206 ARG A C 1
ATOM 1660 O O . ARG A 1 206 ? -73.599 6.146 61.112 1.00 47.94 206 ARG A O 1
ATOM 1667 N N . LEU A 1 207 ? -74.729 4.401 60.269 1.00 50.44 207 LEU A N 1
ATOM 1668 C CA . LEU A 1 207 ? -75.743 5.210 59.572 1.00 50.44 207 LEU A CA 1
ATOM 1669 C C . LEU A 1 207 ? -77.061 5.375 60.346 1.00 50.44 207 LEU A C 1
ATOM 1671 O O . LEU A 1 207 ? -77.906 6.159 59.923 1.00 50.44 207 LEU A O 1
ATOM 1675 N N . THR A 1 208 ? -77.236 4.708 61.491 1.00 51.38 208 THR A N 1
ATOM 1676 C CA . THR A 1 208 ? -78.473 4.777 62.296 1.00 51.38 208 THR A CA 1
ATOM 1677 C C . THR A 1 208 ? -78.392 5.705 63.513 1.00 51.38 208 THR A C 1
ATOM 1679 O O . THR A 1 208 ? -79.404 5.925 64.171 1.00 51.38 208 THR A O 1
ATOM 1682 N N . VAL A 1 209 ? -77.235 6.315 63.798 1.00 53.59 209 VAL A N 1
ATOM 1683 C CA . VAL A 1 209 ? -77.031 7.187 64.973 1.00 53.59 209 VAL A CA 1
ATOM 1684 C C . VAL A 1 209 ? -76.758 8.630 64.539 1.00 53.59 209 VAL A C 1
ATOM 1686 O O . VAL A 1 209 ? -75.646 9.122 64.700 1.00 53.59 209 VAL A O 1
ATOM 1689 N N . ASN A 1 210 ? -77.730 9.297 63.906 1.00 52.09 210 ASN A N 1
ATOM 1690 C CA . ASN A 1 210 ? -77.789 10.771 63.840 1.00 52.09 210 ASN A CA 1
ATOM 1691 C C . ASN A 1 210 ? -79.094 11.282 63.201 1.00 52.09 210 ASN A C 1
ATOM 1693 O O . ASN A 1 210 ? -79.076 12.023 62.222 1.00 52.09 210 ASN A O 1
ATOM 1697 N N . VAL A 1 211 ? -80.245 10.888 63.748 1.00 56.44 211 VAL A N 1
ATOM 1698 C CA . VAL A 1 211 ? -81.507 11.617 63.547 1.00 56.44 211 VAL A CA 1
ATOM 1699 C C . VAL A 1 211 ? -82.311 11.516 64.840 1.00 56.44 211 VAL A C 1
ATOM 1701 O O . VAL A 1 211 ? -83.162 10.652 64.956 1.00 56.44 211 VAL A O 1
ATOM 1704 N N . ASP A 1 212 ? -81.962 12.327 65.835 1.00 53.44 212 ASP A N 1
ATOM 1705 C CA . ASP A 1 212 ? -82.917 12.915 66.785 1.00 53.44 212 ASP A CA 1
ATOM 1706 C C . ASP A 1 212 ? -82.148 13.793 67.775 1.00 53.44 212 ASP A C 1
ATOM 1708 O O . ASP A 1 212 ? -81.487 13.299 68.679 1.00 53.44 212 ASP A O 1
ATOM 1712 N N . ASP A 1 213 ? -82.186 15.105 67.541 1.00 49.75 213 ASP A N 1
ATOM 1713 C CA . ASP A 1 213 ? -82.475 16.066 68.609 1.00 49.75 213 ASP A CA 1
ATOM 1714 C C . ASP A 1 213 ? -82.766 17.437 67.983 1.00 49.75 213 ASP A C 1
ATOM 1716 O O . ASP A 1 213 ? -81.885 18.214 67.599 1.00 49.75 213 ASP A O 1
ATOM 1720 N N . LYS A 1 214 ? -84.066 17.692 67.833 1.00 46.34 214 LYS A N 1
ATOM 1721 C CA . LYS A 1 214 ? -84.678 19.012 67.707 1.00 46.34 214 LYS A CA 1
ATOM 1722 C C . LYS A 1 214 ? -85.482 19.262 68.985 1.00 46.34 214 LYS A C 1
ATOM 1724 O O . LYS A 1 214 ? -86.101 18.340 69.499 1.00 46.34 214 LYS A O 1
ATOM 1729 N N . ASP A 1 215 ? -85.537 20.537 69.362 1.00 48.16 215 ASP A N 1
ATOM 1730 C CA . ASP A 1 215 ? -86.527 21.172 70.245 1.00 48.16 215 ASP A CA 1
ATOM 1731 C C . ASP A 1 215 ? -86.271 21.100 71.765 1.00 48.16 215 ASP A C 1
ATOM 1733 O O . ASP A 1 215 ? -86.706 20.172 72.441 1.00 48.16 215 ASP A O 1
ATOM 1737 N N . ASN A 1 216 ? -85.628 22.142 72.323 1.00 40.38 216 ASN A N 1
ATOM 1738 C CA . ASN A 1 216 ? -86.270 23.188 73.155 1.00 40.38 216 ASN A CA 1
ATOM 1739 C C . ASN A 1 216 ? -85.255 24.252 73.613 1.00 40.38 216 ASN A C 1
ATOM 1741 O O . ASN A 1 216 ? -84.250 23.875 74.2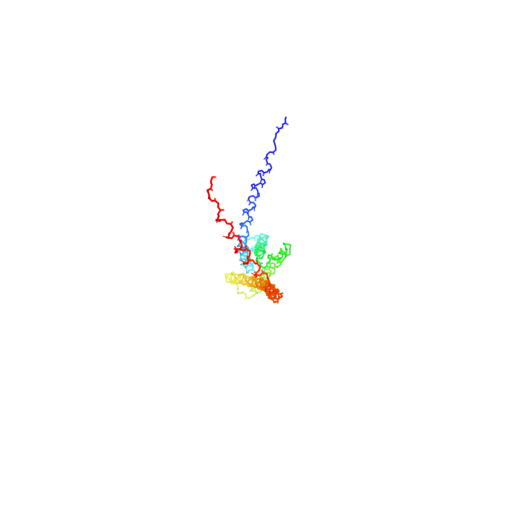57 1.00 40.38 216 ASN A O 1
#

Secondary structure (DSSP, 8-state):
------HHHHHHHHHHHHHHHHHHHHHHHHHHHHHHHHHHHHHHHH-TTHHHHHS-HHHHHHHHHHHHHHHHHHHHHHHHTSGGGTTS-HHHHHHHHHHHHHHHHHHHHHHHHHHHHHS-S-HHHHHHHHHHHHHHHHHHHHHHHHHHHHHHHHHHHHHHHHHHHHHHHHHHHHHHHHHHHHHHHHHS----TTHHHHHHHHHHTTSSS-------

Foldseek 3Di:
DDDDDPPPPVVVVVVVVVVVVCVVVVLVCLLVQLLVLLLVLLLCLLVVPVLVVPDPPVVSVVSNVVSLVSNLVSQLSNQLPAPLLPVDDPVVSSVVSNVLSCCLSVVLSVVLVVVSVVDPPDSVVSSVCSNVSSVVSVVVSVVVSVVSSVVSVVVVVVVVVVVVVVVVVVVVVVVVVVVVVVVVVVVVCPDPPPPVVVVVVVVVVVPPPDPDDDDD

pLDDT: mean 76.24, std 15.02, range [40.38, 94.06]

Sequence (216 aa):
MADEKPNSNINNEKFNAILNQFNQIWPKYLPYGGVFGYLTLSTNALHLPVVQQLLTTDASRVFTNSCFALSHVGAAVYIYHRPSFSLYPTKERLLYSLFGSTVFNLSSILSWSVLHVGLPKDELGKSLVGFACSLTYLYIGYRYLRS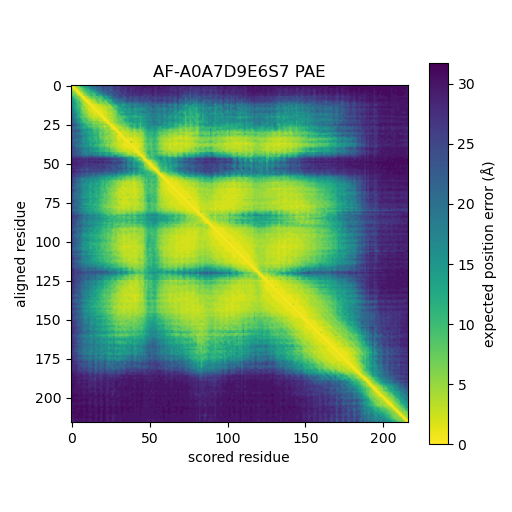VDSRVVRAFKAGQQKLAEEESLEVKERLERSHHDYEDQEIELDLDDEVWSRQGSLAEERLTVNVDDKDN

Mean predicted aligned error: 15.58 Å

Radius of gyration: 40.18 Å; Cα contacts (8 Å, |Δi|>4): 112; chains: 1; bounding box: 111×65×102 Å